Protein AF-A0A8H8DEZ2-F1 (afdb_monomer_lite)

Secondary structure (DSSP, 8-state):
----TTS--SS-GGGTTGGG--SS------HHHHHHHHHHHTT--TTSHHHHHHHTTTS--TT-----GGGGS-TTS----HHHHHHHHHHHH-S--S-----HHHHHHHHHHHHH-STTHHHHHHHHHHHS-HHHHHHHHHHHHT----S--HHHHHHHH-TTHHHHHHHH--HHHHHHHT-STT-PPPS--PPPTT---PPPPPPPPS-GGGHHHHTTT----------S--EEEEEETTEEEEEETT--EE----

Organism: NCBI:txid278681

Radius of gyration: 22.52 Å; chains: 1; bounding box: 53×45×58 Å

pLDDT: mean 78.02, std 17.51, range [24.2, 95.5]

Sequence (258 aa):
MAINAAERLTRPPSSLLGQLDKERGSYGMKENLLAKVYVDLLGMSKEATTAQELLRWKIPAKGGKVNTFSACLSPQGPVADFAEILYDKLKTRSSVRTWSTLTMNDVNRQLDVLSRDKAAGKQVFQFFFERSTPLEQKWLIRIVIKDLRIGMTERVILPIFHPDAYTLFTHASNLRKVCEELQDPNKRVSSKVRLELFHPFRPMLCKRLENVKTVLRDMNHHPFWIERKLDGERAQLHKKGNEYRYWSRYDTSSSEKL

Structure (mmCIF, N/CA/C/O backbone):
data_AF-A0A8H8DEZ2-F1
#
_entry.id   AF-A0A8H8DEZ2-F1
#
loop_
_atom_site.group_PDB
_atom_site.id
_atom_site.type_symbol
_atom_site.label_atom_id
_atom_site.label_alt_id
_atom_site.label_comp_id
_atom_site.label_asym_id
_atom_site.label_entity_id
_atom_site.label_seq_id
_atom_site.pdbx_PDB_ins_code
_atom_site.Cartn_x
_atom_site.Cartn_y
_atom_site.Cartn_z
_atom_site.occupancy
_atom_site.B_iso_or_equiv
_atom_site.auth_seq_id
_atom_site.auth_comp_id
_atom_site.auth_asym_id
_atom_site.auth_atom_id
_atom_site.pdbx_PDB_model_num
ATOM 1 N N . MET A 1 1 ? 17.254 -11.303 21.499 1.00 27.23 1 MET A N 1
ATOM 2 C CA . MET A 1 1 ? 16.173 -12.279 21.750 1.00 27.23 1 MET A CA 1
ATOM 3 C C . MET A 1 1 ? 15.565 -12.608 20.401 1.00 27.23 1 MET A C 1
ATOM 5 O O . MET A 1 1 ? 14.882 -11.775 19.822 1.00 27.23 1 MET A O 1
ATOM 9 N N . ALA A 1 2 ? 16.002 -13.731 19.837 1.00 24.58 2 ALA A N 1
ATOM 10 C CA . ALA A 1 2 ? 15.697 -14.152 18.481 1.00 24.58 2 ALA A CA 1
ATOM 11 C C . ALA A 1 2 ? 14.199 -14.445 18.354 1.00 24.58 2 ALA A C 1
ATOM 13 O O . ALA A 1 2 ? 13.679 -15.330 19.028 1.00 24.58 2 ALA A O 1
ATOM 14 N N . ILE A 1 3 ? 13.510 -13.683 17.507 1.00 28.06 3 ILE A N 1
ATOM 15 C CA . ILE A 1 3 ? 12.172 -14.045 17.052 1.00 28.06 3 ILE A CA 1
ATOM 16 C C . ILE A 1 3 ? 12.362 -15.303 16.206 1.00 28.06 3 ILE A C 1
ATOM 18 O O . ILE A 1 3 ? 13.034 -15.269 15.177 1.00 28.06 3 ILE A O 1
ATOM 22 N N . ASN A 1 4 ? 11.851 -16.422 16.718 1.00 24.20 4 ASN A N 1
ATOM 23 C CA . ASN A 1 4 ? 11.911 -17.740 16.104 1.00 24.20 4 ASN A CA 1
ATOM 24 C C . ASN A 1 4 ? 11.553 -17.674 14.614 1.00 24.20 4 ASN A C 1
ATOM 26 O O . ASN A 1 4 ? 10.412 -17.405 14.245 1.00 24.20 4 ASN A O 1
ATOM 30 N N . ALA A 1 5 ? 12.526 -18.011 13.769 1.00 28.97 5 ALA A N 1
ATOM 31 C CA . ALA A 1 5 ? 12.415 -18.162 12.320 1.00 28.97 5 ALA A CA 1
ATOM 32 C C . ALA A 1 5 ? 11.576 -19.394 11.890 1.00 28.97 5 ALA A C 1
ATOM 34 O O . ALA A 1 5 ? 11.814 -19.977 10.835 1.00 28.97 5 ALA A O 1
ATOM 35 N N . ALA A 1 6 ? 10.621 -19.833 12.719 1.00 28.36 6 ALA A N 1
ATOM 36 C CA . ALA A 1 6 ? 9.988 -21.149 12.617 1.00 28.36 6 ALA A CA 1
ATOM 37 C C . ALA A 1 6 ? 8.457 -21.137 12.453 1.00 28.36 6 ALA A C 1
ATOM 39 O O . ALA A 1 6 ? 7.884 -22.203 12.245 1.00 28.36 6 ALA A O 1
ATOM 40 N N . GLU A 1 7 ? 7.787 -19.980 12.431 1.00 30.33 7 GLU A N 1
ATOM 41 C CA . GLU A 1 7 ? 6.454 -19.895 11.816 1.00 30.33 7 GLU A CA 1
ATOM 42 C C . GLU A 1 7 ? 6.626 -19.606 10.327 1.00 30.33 7 GLU A C 1
ATOM 44 O O . GLU A 1 7 ? 6.714 -18.466 9.870 1.00 30.33 7 GLU A O 1
ATOM 49 N N . ARG A 1 8 ? 6.754 -20.697 9.568 1.00 38.69 8 ARG A N 1
ATOM 50 C CA . ARG A 1 8 ? 6.859 -20.704 8.109 1.00 38.69 8 ARG A CA 1
ATOM 51 C C . ARG A 1 8 ? 5.617 -20.044 7.509 1.00 38.69 8 ARG A C 1
ATOM 53 O O . ARG A 1 8 ? 4.576 -20.672 7.332 1.00 38.69 8 ARG A O 1
ATOM 60 N N . LEU A 1 9 ? 5.763 -18.759 7.210 1.00 36.75 9 LEU A N 1
ATOM 61 C CA . LEU A 1 9 ? 4.856 -17.922 6.438 1.00 36.75 9 LEU A CA 1
ATOM 62 C C . LEU A 1 9 ? 4.557 -18.591 5.084 1.00 36.75 9 LEU A C 1
ATOM 64 O O . LEU A 1 9 ? 5.275 -18.411 4.106 1.00 36.75 9 LEU A O 1
ATOM 68 N N . THR A 1 10 ? 3.462 -19.349 5.010 1.00 39.81 10 THR A N 1
ATOM 69 C CA . THR A 1 10 ? 2.892 -19.888 3.757 1.00 39.81 10 THR A CA 1
ATOM 70 C C . THR A 1 10 ? 2.396 -18.787 2.812 1.00 39.81 10 THR A C 1
ATOM 72 O O . THR A 1 10 ? 2.046 -19.048 1.660 1.00 39.81 10 THR A O 1
ATOM 75 N N . ARG A 1 11 ? 2.405 -17.530 3.268 1.00 45.72 11 ARG A N 1
ATOM 76 C CA . ARG A 1 11 ? 2.323 -16.329 2.440 1.00 45.72 11 ARG A CA 1
ATOM 77 C C . ARG A 1 11 ? 3.317 -15.291 2.964 1.00 45.72 11 ARG A C 1
ATOM 79 O O . ARG A 1 11 ? 3.413 -15.149 4.178 1.00 45.72 11 ARG A O 1
ATOM 86 N N . PRO A 1 12 ? 4.031 -14.582 2.077 1.00 45.88 12 PRO A N 1
ATOM 87 C CA . PRO A 1 12 ? 5.131 -13.681 2.426 1.00 45.88 12 PRO A CA 1
ATOM 88 C C . PRO A 1 12 ? 4.723 -12.516 3.341 1.00 45.88 12 PRO A C 1
ATOM 90 O O . PRO A 1 12 ? 3.534 -12.343 3.608 1.00 45.88 12 PRO A O 1
ATOM 93 N N . PRO A 1 13 ? 5.670 -11.650 3.757 1.00 52.16 13 PRO A N 1
ATOM 94 C CA . PRO A 1 13 ? 5.401 -10.366 4.419 1.00 52.16 13 PRO A CA 1
ATOM 95 C C . PRO A 1 13 ? 4.628 -9.348 3.542 1.00 52.16 13 PRO A C 1
ATOM 97 O O . PRO A 1 13 ? 4.945 -8.160 3.521 1.00 52.16 13 PRO A O 1
ATOM 100 N N . SER A 1 14 ? 3.582 -9.769 2.825 1.00 50.53 14 SER A N 1
ATOM 101 C CA . SER A 1 14 ? 2.659 -8.884 2.106 1.00 50.53 14 SER A CA 1
ATOM 102 C C . SER A 1 14 ? 1.971 -7.897 3.052 1.00 50.53 14 SER A C 1
ATOM 104 O O . SER A 1 14 ? 1.692 -6.767 2.663 1.00 50.53 14 SER A O 1
ATOM 106 N N . SER A 1 15 ? 1.786 -8.270 4.322 1.00 52.94 15 SER A N 1
ATOM 107 C CA . SER A 1 15 ? 1.291 -7.377 5.374 1.00 52.94 15 SER A CA 1
ATOM 108 C C . SER A 1 15 ? 2.269 -6.245 5.719 1.00 52.94 15 SER A C 1
ATOM 110 O O . SER A 1 15 ? 1.827 -5.134 5.993 1.00 52.94 15 SER A O 1
ATOM 112 N N . LEU A 1 16 ? 3.586 -6.481 5.664 1.00 57.47 16 LEU A N 1
ATOM 113 C CA . LEU A 1 16 ? 4.606 -5.455 5.939 1.00 57.47 16 LEU A CA 1
ATOM 114 C C . LEU A 1 16 ? 4.835 -4.509 4.757 1.00 57.47 16 LEU A C 1
ATOM 116 O O . LEU A 1 16 ? 5.428 -3.449 4.921 1.00 57.47 16 LEU A O 1
ATOM 120 N N . LEU A 1 17 ? 4.363 -4.873 3.567 1.00 62.41 17 LEU A N 1
ATOM 121 C CA . LEU A 1 17 ? 4.451 -4.062 2.357 1.00 62.41 17 LEU A CA 1
ATOM 122 C C . LEU A 1 17 ? 3.074 -3.983 1.691 1.00 62.41 17 LEU A C 1
ATOM 124 O O . LEU A 1 17 ? 2.939 -4.247 0.501 1.00 62.41 17 LEU A O 1
ATOM 128 N N . GLY A 1 18 ? 2.043 -3.592 2.452 1.00 61.19 18 GLY A N 1
ATOM 129 C CA . GLY A 1 18 ? 0.655 -3.549 1.965 1.00 61.19 18 GLY A CA 1
ATOM 130 C C . GLY A 1 18 ? 0.453 -2.709 0.693 1.00 61.19 18 GLY A C 1
ATOM 131 O O . GLY A 1 18 ? -0.432 -3.004 -0.106 1.00 61.19 18 GLY A O 1
ATOM 132 N N . GLN A 1 19 ? 1.314 -1.713 0.452 1.00 64.00 19 GLN A N 1
ATOM 133 C CA . GLN A 1 19 ? 1.355 -0.918 -0.789 1.00 64.00 19 GLN A CA 1
ATOM 134 C C . GLN A 1 19 ? 1.762 -1.723 -2.027 1.00 64.00 19 GLN A C 1
ATOM 136 O O . GLN A 1 19 ? 1.374 -1.388 -3.142 1.00 64.00 19 GLN A O 1
ATOM 141 N N . LEU A 1 20 ? 2.556 -2.769 -1.829 1.00 65.00 20 LEU A N 1
ATOM 142 C CA . LEU A 1 20 ? 3.086 -3.639 -2.871 1.00 65.00 20 LEU A CA 1
ATOM 143 C C . LEU A 1 20 ? 2.314 -4.965 -2.955 1.00 65.00 20 LEU A C 1
ATOM 145 O O . LEU A 1 20 ? 2.622 -5.793 -3.813 1.00 65.00 20 LEU A O 1
ATOM 149 N N . ASP A 1 21 ? 1.317 -5.172 -2.087 1.00 72.31 21 ASP A N 1
ATOM 150 C CA . ASP A 1 21 ? 0.352 -6.260 -2.214 1.00 72.31 21 ASP A CA 1
ATOM 151 C C . ASP A 1 21 ? -0.573 -5.962 -3.401 1.00 72.31 21 ASP A C 1
ATOM 153 O O . ASP A 1 21 ? -1.495 -5.137 -3.320 1.00 72.31 21 ASP A O 1
ATOM 157 N N . LYS A 1 22 ? -0.244 -6.603 -4.527 1.00 69.69 22 LYS A N 1
ATOM 158 C CA . LYS A 1 22 ? -0.965 -6.526 -5.802 1.00 69.69 22 LYS A CA 1
ATOM 159 C C . LYS A 1 22 ? -1.947 -7.676 -6.006 1.00 69.69 22 LYS A C 1
ATOM 161 O O . LYS A 1 22 ? -2.794 -7.580 -6.887 1.00 69.69 22 LYS A O 1
ATOM 166 N N . GLU A 1 23 ? -1.839 -8.749 -5.222 1.00 73.44 23 GLU A N 1
ATOM 167 C CA . GLU A 1 23 ? -2.791 -9.867 -5.289 1.00 73.44 23 GLU A CA 1
ATOM 168 C C . GLU A 1 23 ? -4.137 -9.439 -4.726 1.00 73.44 23 GLU A C 1
ATOM 170 O O . GLU A 1 23 ? -5.193 -9.757 -5.276 1.00 73.44 23 GLU A O 1
ATOM 175 N N . ARG A 1 24 ? -4.090 -8.659 -3.645 1.00 75.06 24 ARG A N 1
ATOM 176 C CA . ARG A 1 24 ? -5.266 -8.024 -3.075 1.00 75.06 24 ARG A CA 1
ATOM 177 C C . ARG A 1 24 ? -5.430 -6.648 -3.697 1.00 75.06 24 ARG A C 1
ATOM 179 O O . ARG A 1 24 ? -4.597 -5.754 -3.514 1.00 75.06 24 ARG A O 1
ATOM 186 N N . GLY A 1 25 ? -6.533 -6.480 -4.425 1.00 74.81 25 GLY A N 1
ATOM 187 C CA . GLY A 1 25 ? -6.948 -5.196 -4.983 1.00 74.81 25 GLY A CA 1
ATOM 188 C C . GLY A 1 25 ? -7.194 -4.128 -3.907 1.00 74.81 25 GLY A C 1
ATOM 189 O O . GLY A 1 25 ? -6.707 -4.184 -2.777 1.00 74.81 25 GLY A O 1
ATOM 190 N N . SER A 1 26 ? -7.962 -3.095 -4.242 1.00 79.69 26 SER A N 1
ATOM 191 C CA . SER A 1 26 ? -8.364 -2.120 -3.225 1.00 79.69 26 SER A CA 1
ATOM 192 C C . SER A 1 26 ? -9.385 -2.737 -2.266 1.00 79.69 26 SER A C 1
ATOM 194 O O . SER A 1 26 ? -10.441 -3.186 -2.708 1.00 79.69 26 SER A O 1
ATOM 196 N N . TYR A 1 27 ? -9.117 -2.661 -0.960 1.00 84.31 27 TYR A N 1
ATOM 197 C CA . TYR A 1 27 ? -10.058 -3.068 0.089 1.00 84.31 27 TYR A CA 1
ATOM 198 C C . TYR A 1 27 ? -11.320 -2.191 0.155 1.00 84.31 27 TYR A C 1
ATOM 200 O O . TYR A 1 27 ? -12.268 -2.528 0.850 1.00 84.31 27 TYR A O 1
ATOM 208 N N . GLY A 1 28 ? -11.348 -1.031 -0.519 1.00 82.06 28 GLY A N 1
ATOM 209 C CA . GLY A 1 28 ? -12.497 -0.113 -0.493 1.00 82.06 28 GLY A CA 1
ATOM 210 C C . GLY A 1 28 ? -12.736 0.598 0.847 1.00 82.06 28 GLY A C 1
ATOM 211 O O . GLY A 1 28 ? -13.655 1.406 0.951 1.00 82.06 28 GLY A O 1
ATOM 212 N N . MET A 1 29 ? -11.896 0.352 1.852 1.00 84.44 29 MET A N 1
ATOM 213 C CA . MET A 1 29 ? -12.008 0.926 3.190 1.00 84.44 29 MET A CA 1
ATOM 214 C C . MET A 1 29 ? -11.097 2.148 3.321 1.00 84.44 29 MET A C 1
ATOM 216 O O . MET A 1 29 ? -9.886 2.020 3.474 1.00 84.44 29 MET A O 1
ATOM 220 N N . LYS A 1 30 ? -11.692 3.341 3.254 1.00 87.94 30 LYS A N 1
ATOM 221 C CA . LYS A 1 30 ? -11.016 4.609 3.577 1.00 87.94 30 LYS A CA 1
ATOM 222 C C . LYS A 1 30 ? -11.269 5.004 5.030 1.00 87.94 30 LYS A C 1
ATOM 224 O O . LYS A 1 30 ? -12.209 4.517 5.658 1.00 87.94 30 LYS A O 1
ATOM 229 N N . GLU A 1 31 ? -10.492 5.954 5.527 1.00 88.56 31 GLU A N 1
ATOM 230 C CA . GLU A 1 31 ? -10.521 6.457 6.904 1.00 88.56 31 GLU A CA 1
ATOM 231 C C . GLU A 1 31 ? -11.929 6.884 7.332 1.00 88.56 31 GLU A C 1
ATOM 233 O O . GLU A 1 31 ? -12.377 6.535 8.415 1.00 88.56 31 GLU A O 1
ATOM 238 N N . ASN A 1 32 ? -12.684 7.551 6.452 1.00 88.25 32 ASN A N 1
ATOM 239 C CA . ASN A 1 32 ? -14.053 7.981 6.759 1.00 88.25 32 ASN A CA 1
ATOM 240 C C . ASN A 1 32 ? -15.021 6.807 6.976 1.00 88.25 32 ASN A C 1
ATOM 242 O O . ASN A 1 32 ? -15.945 6.910 7.781 1.00 88.25 32 ASN A O 1
ATOM 246 N N . LEU A 1 33 ? -14.853 5.710 6.231 1.00 90.06 33 LEU A N 1
ATOM 247 C CA . LEU A 1 33 ? -15.694 4.523 6.381 1.00 90.06 33 LEU A CA 1
ATOM 248 C C . LEU A 1 33 ? -15.273 3.729 7.619 1.00 90.06 33 LEU A C 1
ATOM 250 O O . LEU A 1 33 ? -16.131 3.315 8.392 1.00 90.06 33 LEU A O 1
ATOM 254 N N . LEU A 1 34 ? -13.964 3.601 7.846 1.00 91.38 34 LEU A N 1
ATOM 255 C CA . LEU A 1 34 ? -13.406 3.003 9.058 1.00 91.38 34 LEU A CA 1
ATOM 256 C C . LEU A 1 34 ? -13.878 3.744 10.310 1.00 91.38 34 LEU A C 1
ATOM 258 O O . LEU A 1 34 ? -14.347 3.105 11.242 1.00 91.38 34 LEU A O 1
ATOM 262 N N . ALA A 1 35 ? -13.848 5.078 10.309 1.00 91.25 35 ALA A N 1
ATOM 263 C CA . ALA A 1 35 ? -14.346 5.890 11.414 1.00 91.25 35 ALA A CA 1
ATOM 264 C C . ALA A 1 35 ? -15.814 5.577 11.735 1.00 91.25 35 ALA A C 1
ATOM 266 O O . ALA A 1 35 ? -16.146 5.359 12.895 1.00 91.25 35 ALA A O 1
ATOM 267 N N . LYS A 1 36 ? -16.683 5.482 10.718 1.00 91.50 36 LYS A N 1
ATOM 268 C CA . LYS A 1 36 ? -18.096 5.107 10.909 1.00 91.50 36 LYS A CA 1
ATOM 269 C C . LYS A 1 36 ? -18.241 3.704 11.500 1.00 91.50 36 LYS A C 1
ATOM 271 O O . LYS A 1 36 ? -18.979 3.535 12.461 1.00 91.50 36 LYS A O 1
ATOM 276 N N . VAL A 1 37 ? -17.507 2.726 10.966 1.00 92.25 37 VAL A N 1
ATOM 277 C CA . VAL A 1 37 ? -17.529 1.345 11.474 1.00 92.25 37 VAL A CA 1
ATOM 278 C C . VAL A 1 37 ? -17.071 1.292 12.932 1.00 92.25 37 VAL A C 1
ATOM 280 O O . VAL A 1 37 ? -17.730 0.665 13.749 1.00 92.25 37 VAL A O 1
ATOM 283 N N . TYR A 1 38 ? -15.996 1.992 13.291 1.00 91.19 38 TYR A N 1
ATOM 284 C CA . TYR A 1 38 ? -15.492 2.016 14.663 1.00 91.19 38 TYR A CA 1
ATOM 285 C C . TYR A 1 38 ? -16.404 2.765 15.639 1.00 91.19 38 TYR A C 1
ATOM 287 O O . TYR A 1 38 ? -16.519 2.351 16.789 1.00 91.19 38 TYR A O 1
ATOM 295 N N . VAL A 1 39 ? -17.072 3.836 15.203 1.00 91.38 39 VAL A N 1
ATOM 296 C CA . VAL A 1 39 ? -18.093 4.528 16.008 1.00 91.38 39 VAL A CA 1
ATOM 297 C C . VAL A 1 39 ? -19.260 3.587 16.313 1.00 91.38 39 VAL A C 1
ATOM 299 O O . VAL A 1 39 ? -19.660 3.495 17.474 1.00 91.38 39 VAL A O 1
ATOM 302 N N . ASP A 1 40 ? -19.735 2.845 15.306 1.00 90.88 40 ASP A N 1
ATOM 303 C CA . ASP A 1 40 ? -20.780 1.830 15.471 1.00 90.88 40 ASP A CA 1
ATOM 304 C C . ASP A 1 40 ? -20.328 0.703 16.420 1.00 90.88 40 ASP A C 1
ATOM 306 O O . ASP A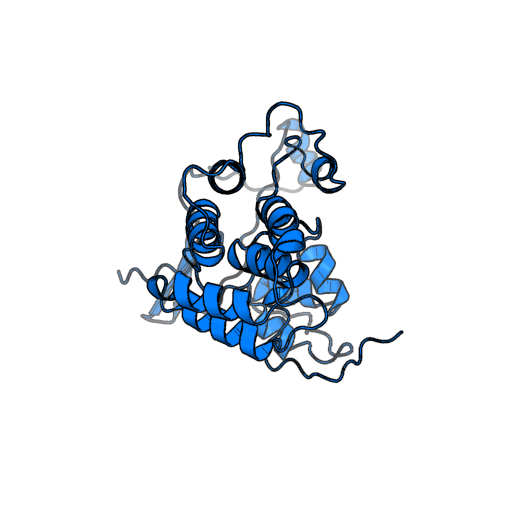 1 40 ? -21.075 0.326 17.319 1.00 90.88 40 ASP A O 1
ATOM 310 N N . LEU A 1 41 ? -19.109 0.172 16.245 1.00 89.38 41 LEU A N 1
ATOM 311 C CA . LEU A 1 41 ? -18.568 -0.929 17.061 1.00 89.38 41 LEU A CA 1
ATOM 312 C C . LEU A 1 41 ? -18.343 -0.535 18.524 1.00 89.38 41 LEU A C 1
ATOM 314 O O . LEU A 1 41 ? -18.531 -1.350 19.421 1.00 89.38 41 LEU A O 1
ATOM 318 N N . LEU A 1 42 ? -17.959 0.717 18.772 1.00 87.25 42 LEU A N 1
ATOM 319 C CA . LEU A 1 42 ? -17.806 1.261 20.121 1.00 87.25 42 LEU A CA 1
ATOM 320 C C . LEU A 1 42 ? -19.147 1.654 20.761 1.00 87.25 42 LEU A C 1
ATOM 322 O O . LEU A 1 42 ? -19.148 2.107 21.905 1.00 87.25 42 LEU A O 1
ATOM 326 N N . GLY A 1 43 ? -20.267 1.531 20.036 1.00 84.88 43 GLY A N 1
ATOM 327 C CA . GLY A 1 43 ? -21.594 1.911 20.520 1.00 84.88 43 GLY A CA 1
ATOM 328 C C . GLY A 1 43 ? -21.714 3.400 20.859 1.00 84.88 43 GLY A C 1
ATOM 329 O O . GLY A 1 43 ? -22.503 3.775 21.724 1.00 84.88 43 GLY A O 1
ATOM 330 N N . MET A 1 44 ? -20.904 4.260 20.233 1.00 84.56 44 MET A N 1
ATOM 331 C CA . MET A 1 44 ? -20.916 5.693 20.523 1.00 84.56 44 MET A CA 1
ATOM 332 C C . MET A 1 44 ? -22.045 6.385 19.758 1.00 84.56 44 MET A C 1
ATOM 334 O O . MET A 1 44 ? -22.243 6.141 18.568 1.00 84.56 44 MET A O 1
ATOM 338 N N . SER A 1 45 ? -22.740 7.316 20.415 1.00 85.44 45 SER A N 1
ATOM 339 C CA . SER A 1 45 ? -23.616 8.251 19.704 1.00 85.44 45 SER A CA 1
ATOM 340 C C . SER A 1 45 ? -22.776 9.092 18.736 1.00 85.44 45 SER A C 1
ATOM 342 O O . SER A 1 45 ? -21.636 9.470 19.032 1.00 85.44 45 SER A O 1
ATOM 344 N N . LYS A 1 46 ? -23.339 9.383 17.559 1.00 81.38 46 LYS A N 1
ATOM 345 C CA . LYS A 1 46 ? -22.650 10.139 16.502 1.00 81.38 46 LYS A CA 1
ATOM 346 C C . LYS A 1 46 ? -22.319 11.562 16.954 1.00 81.38 46 LYS A C 1
ATOM 348 O O . LYS A 1 46 ? -21.394 12.170 16.426 1.00 81.38 46 LYS A O 1
ATOM 353 N N . GLU A 1 47 ? -23.043 12.073 17.939 1.00 81.12 47 GLU A N 1
ATOM 354 C CA . GLU A 1 47 ? -22.927 13.409 18.513 1.00 81.12 47 GLU A CA 1
ATOM 355 C C . GLU A 1 47 ? -21.838 13.486 19.594 1.00 81.12 47 GLU A C 1
ATOM 357 O O . GLU A 1 47 ? -21.410 14.581 19.961 1.00 81.12 47 GLU A O 1
ATOM 362 N N . ALA A 1 48 ? -21.352 12.342 20.088 1.00 84.69 48 ALA A N 1
ATOM 363 C CA . ALA A 1 48 ? -20.322 12.314 21.114 1.00 84.69 48 ALA A CA 1
ATOM 364 C C . ALA A 1 48 ? -19.026 12.968 20.608 1.00 84.69 48 ALA A C 1
ATOM 366 O O . ALA A 1 48 ? -18.591 12.740 19.475 1.00 84.69 48 ALA A O 1
ATOM 367 N N . THR A 1 49 ? -18.353 13.729 21.474 1.00 83.31 49 THR A N 1
ATOM 368 C CA . THR A 1 49 ? -17.095 14.426 21.143 1.00 83.31 49 THR A CA 1
ATOM 369 C C . THR A 1 49 ? -16.044 13.472 20.574 1.00 83.31 49 THR A C 1
ATOM 371 O O . THR A 1 49 ? -15.433 13.759 19.549 1.00 83.31 49 THR A O 1
ATOM 374 N N . THR A 1 50 ? -15.913 12.278 21.164 1.00 80.69 50 THR A N 1
ATOM 375 C CA . THR A 1 50 ? -14.997 11.230 20.684 1.00 80.69 50 THR A CA 1
ATOM 376 C C . THR A 1 50 ? -15.364 10.720 19.283 1.00 80.69 50 THR A C 1
ATOM 378 O O . THR A 1 50 ? -14.475 10.469 18.471 1.00 80.69 50 THR A O 1
ATOM 381 N N . ALA A 1 51 ? -16.657 10.577 18.973 1.00 83.94 51 ALA A N 1
ATOM 382 C CA . ALA A 1 51 ? -17.106 10.134 17.654 1.00 83.94 51 ALA A CA 1
ATOM 383 C C . ALA A 1 51 ? -16.848 11.212 16.590 1.00 83.94 51 ALA A C 1
ATOM 385 O O . ALA A 1 51 ? -16.367 10.903 15.499 1.00 83.94 51 ALA A O 1
ATOM 386 N N . GLN A 1 52 ? -17.087 12.484 16.922 1.00 84.00 52 GLN A N 1
ATOM 387 C CA . GLN A 1 52 ? -16.790 13.608 16.032 1.00 84.00 52 GLN A CA 1
ATOM 388 C C . GLN A 1 52 ? -15.291 13.758 15.756 1.00 84.00 52 GLN A C 1
ATOM 390 O O . GLN A 1 52 ? -14.923 14.046 14.619 1.00 84.00 52 GLN A O 1
ATOM 395 N N . GLU A 1 53 ? -14.425 13.506 16.739 1.00 82.50 53 GLU A N 1
ATOM 396 C CA . GLU A 1 53 ? -12.968 13.497 16.543 1.00 82.50 53 GLU A CA 1
ATOM 397 C C . GLU A 1 53 ? -12.513 12.395 15.574 1.00 82.50 53 GLU A C 1
ATOM 399 O O . GLU A 1 53 ? -11.674 12.654 14.714 1.00 82.50 53 GLU A O 1
ATOM 404 N N . LEU A 1 54 ? -13.093 11.191 15.648 1.00 84.44 54 LEU A N 1
ATOM 405 C CA . LEU A 1 54 ? -12.788 10.109 14.700 1.00 84.44 54 LEU A CA 1
ATOM 406 C C . LEU A 1 54 ? -13.316 10.409 13.292 1.00 84.44 54 LEU A C 1
ATOM 408 O O . LEU A 1 54 ? -12.620 10.187 12.301 1.00 84.44 54 LEU A O 1
ATOM 412 N N . LEU A 1 55 ? -14.537 10.937 13.188 1.00 85.38 55 LEU A N 1
ATOM 413 C CA . LEU A 1 55 ? -15.148 11.293 11.904 1.00 85.38 55 LEU A CA 1
ATOM 414 C C . LEU A 1 55 ? -14.445 12.486 11.240 1.00 85.38 55 LEU A C 1
ATOM 416 O O . LEU A 1 55 ? -14.362 12.547 10.013 1.00 85.38 55 LEU A O 1
ATOM 420 N N . ARG A 1 56 ? -13.925 13.424 12.039 1.00 83.94 56 ARG A N 1
ATOM 421 C CA . ARG A 1 56 ? -13.226 14.638 11.591 1.00 83.94 56 ARG A CA 1
ATOM 422 C C . ARG A 1 56 ? -11.733 14.597 11.917 1.00 83.94 56 ARG A C 1
ATOM 424 O O . ARG A 1 56 ? -11.138 15.632 12.198 1.00 83.94 56 ARG A O 1
ATOM 431 N N . TRP A 1 57 ? -11.117 13.423 11.804 1.00 80.31 57 TRP A N 1
ATOM 432 C CA . TRP A 1 57 ? -9.718 13.174 12.177 1.00 80.31 57 TRP A CA 1
ATOM 433 C C . TRP A 1 57 ? -8.688 14.098 11.502 1.00 80.31 57 TRP A C 1
ATOM 435 O O . TRP A 1 57 ? -7.593 14.285 12.022 1.00 80.31 57 TRP A O 1
ATOM 445 N N . LYS A 1 58 ? -9.023 14.681 10.341 1.00 73.88 58 LYS A N 1
ATOM 446 C CA . LYS A 1 58 ? -8.155 15.619 9.607 1.00 73.88 58 LYS A CA 1
ATOM 447 C C . LYS A 1 58 ? -8.084 17.011 10.230 1.00 73.88 58 LYS A C 1
ATOM 449 O O . LYS A 1 58 ? -7.167 17.761 9.909 1.00 73.88 58 LYS A O 1
ATOM 454 N N . ILE A 1 59 ? -9.065 17.386 11.047 1.00 64.69 59 ILE A N 1
ATOM 455 C CA . ILE A 1 59 ? -9.095 18.696 11.690 1.00 64.69 59 ILE A CA 1
ATOM 456 C C . ILE A 1 59 ? -8.365 18.540 13.025 1.00 64.69 59 ILE A C 1
ATOM 458 O O . ILE A 1 59 ? -8.855 17.801 13.882 1.00 64.69 59 ILE A O 1
ATOM 462 N N . PRO A 1 60 ? -7.211 19.200 13.230 1.00 55.47 60 PRO A N 1
ATOM 463 C CA . PRO A 1 60 ? -6.554 19.167 14.525 1.00 55.47 60 PRO A CA 1
ATOM 464 C C . PRO A 1 60 ? -7.522 19.711 15.578 1.00 55.47 60 PRO A C 1
ATOM 466 O O . PRO A 1 60 ? -8.108 20.784 15.409 1.00 55.47 60 PRO A O 1
ATOM 469 N N . ALA A 1 61 ? -7.727 18.947 16.652 1.00 50.78 61 ALA A N 1
ATOM 470 C CA . ALA A 1 61 ? -8.557 19.381 17.765 1.00 50.78 61 ALA A CA 1
ATOM 471 C C . ALA A 1 61 ? -8.037 20.734 18.280 1.00 50.78 61 ALA A C 1
ATOM 473 O O . ALA A 1 61 ? -6.832 20.896 18.492 1.00 50.78 61 ALA A O 1
ATOM 474 N N . LYS A 1 62 ? -8.935 21.716 18.449 1.00 39.88 62 LYS A N 1
ATOM 475 C CA . LYS A 1 62 ? -8.600 23.055 18.960 1.00 39.88 62 LYS A CA 1
ATOM 476 C C . LYS A 1 62 ? -7.788 22.916 20.259 1.00 39.88 62 LYS A C 1
ATOM 478 O O . LYS A 1 62 ? -8.337 22.513 21.276 1.00 39.88 62 LYS A O 1
ATOM 483 N N . GLY A 1 63 ? -6.492 23.236 20.211 1.00 44.38 63 GLY A N 1
ATOM 484 C CA . GLY A 1 63 ? -5.595 23.239 21.376 1.00 44.38 63 GLY A CA 1
ATOM 485 C C . GLY A 1 63 ? -4.794 21.955 21.640 1.00 44.38 63 GLY A C 1
ATOM 486 O O . GLY A 1 63 ? -4.050 21.906 22.619 1.00 44.38 63 GLY A O 1
ATOM 487 N N . GLY A 1 64 ? -4.887 20.927 20.792 1.00 43.34 64 GLY A N 1
ATOM 488 C CA . GLY A 1 64 ? -4.080 19.714 20.945 1.00 43.34 64 GLY A CA 1
ATOM 489 C C . GLY A 1 64 ? -2.630 19.932 20.508 1.00 43.34 64 GLY A C 1
ATOM 490 O O . GLY A 1 64 ? -2.369 20.137 19.323 1.00 43.34 64 GLY A O 1
ATOM 491 N N . LYS A 1 65 ? -1.670 19.848 21.439 1.00 42.19 65 LYS A N 1
ATOM 492 C CA . LYS A 1 65 ? -0.255 19.663 21.081 1.00 42.19 65 LYS A CA 1
ATOM 493 C C . LYS A 1 65 ? -0.161 18.403 20.217 1.00 42.19 65 LYS A C 1
ATOM 495 O O . LYS A 1 65 ? -0.559 17.330 20.670 1.00 42.19 65 LYS A O 1
ATOM 500 N N . VAL A 1 66 ? 0.337 18.522 18.986 1.00 47.22 66 VAL A N 1
ATOM 501 C CA . VAL A 1 66 ? 0.621 17.371 18.114 1.00 47.22 66 VAL A CA 1
ATOM 502 C C . VAL A 1 66 ? 1.828 16.634 18.701 1.00 47.22 66 VAL A C 1
ATOM 504 O O . VAL A 1 66 ? 2.960 16.788 18.259 1.00 47.22 66 VAL A O 1
ATOM 507 N N . ASN A 1 67 ? 1.598 15.869 19.763 1.00 40.75 67 ASN A N 1
ATOM 508 C CA . ASN A 1 67 ? 2.617 15.065 20.419 1.00 40.75 67 ASN A CA 1
ATOM 509 C C . ASN A 1 67 ? 2.755 13.739 19.676 1.00 40.75 67 ASN A C 1
ATOM 511 O O . ASN A 1 67 ? 2.319 12.711 20.178 1.00 40.75 67 ASN A O 1
ATOM 515 N N . THR A 1 68 ? 3.351 13.730 18.485 1.00 41.75 68 THR A N 1
ATOM 516 C CA . THR A 1 68 ? 3.840 12.470 17.916 1.00 41.75 68 THR A CA 1
ATOM 517 C C . THR A 1 68 ? 5.116 12.689 17.118 1.00 41.75 68 THR A C 1
ATOM 519 O O . THR A 1 68 ? 5.190 13.529 16.229 1.00 41.75 68 THR A O 1
ATOM 522 N N . PHE A 1 69 ? 6.108 11.847 17.392 1.00 39.78 69 PHE A N 1
ATOM 523 C CA . PHE A 1 69 ? 7.344 11.669 16.622 1.00 39.78 69 PHE A CA 1
ATOM 524 C C . PHE A 1 69 ? 7.089 11.458 15.104 1.00 39.78 69 PHE A C 1
ATOM 526 O O . PHE A 1 69 ? 7.962 11.698 14.278 1.00 39.78 69 PHE A O 1
ATOM 533 N N . SER A 1 70 ? 5.864 11.058 14.733 1.00 39.03 70 SER A N 1
ATOM 534 C CA . SER A 1 70 ? 5.375 10.875 13.356 1.00 39.03 70 SER A CA 1
ATOM 535 C C . SER A 1 70 ? 5.110 12.193 12.603 1.00 39.03 70 SER A C 1
ATOM 537 O O . SER A 1 70 ? 5.185 12.232 11.375 1.00 39.03 70 SER A O 1
ATOM 539 N N . ALA A 1 71 ? 4.862 13.299 13.317 1.00 41.03 71 ALA A N 1
ATOM 540 C CA . ALA A 1 71 ? 4.638 14.619 12.720 1.00 41.03 71 ALA A CA 1
ATOM 541 C C . ALA A 1 71 ? 5.887 15.183 12.014 1.00 41.03 71 ALA A C 1
ATOM 543 O O . ALA A 1 71 ? 5.769 16.029 11.130 1.00 41.03 71 ALA A O 1
ATOM 544 N N . CYS A 1 72 ? 7.073 14.688 12.379 1.00 37.62 72 CYS A N 1
ATOM 545 C CA . CYS A 1 72 ? 8.367 15.186 11.915 1.00 37.62 72 CYS A CA 1
ATOM 546 C C . CYS A 1 72 ? 8.855 14.524 10.612 1.00 37.62 72 CYS A C 1
ATOM 548 O O . CYS A 1 72 ? 9.844 14.967 10.038 1.00 37.62 72 CYS A O 1
ATOM 550 N N . LEU A 1 73 ? 8.201 13.448 10.154 1.00 42.53 73 LEU A N 1
ATOM 551 C CA . LEU A 1 73 ? 8.677 12.615 9.037 1.00 42.53 73 LEU A CA 1
ATOM 552 C C . LEU A 1 73 ? 8.024 12.951 7.685 1.00 42.53 73 LEU A C 1
ATOM 554 O O . LEU A 1 73 ? 8.352 12.334 6.673 1.00 42.53 73 LEU A O 1
ATOM 558 N N . SER A 1 74 ? 7.102 13.916 7.646 1.00 41.81 74 SER A N 1
ATOM 559 C CA . SER A 1 74 ? 6.441 14.355 6.415 1.00 41.81 74 SER A CA 1
ATOM 560 C C . SER A 1 74 ? 7.017 15.696 5.941 1.00 41.81 74 SER A C 1
ATOM 562 O O . SER A 1 74 ? 6.932 16.675 6.683 1.00 41.81 74 SER A O 1
ATOM 564 N N . PRO A 1 75 ? 7.507 15.806 4.689 1.00 40.44 75 PRO A N 1
ATOM 565 C CA . PRO A 1 75 ? 7.928 17.081 4.092 1.00 40.44 75 PRO A CA 1
ATOM 566 C C . PRO A 1 75 ? 6.815 18.143 4.021 1.00 40.44 75 PRO A C 1
ATOM 568 O O . PRO A 1 75 ? 7.089 19.299 3.726 1.00 40.44 75 PRO A O 1
ATOM 571 N N . GLN A 1 76 ? 5.559 17.744 4.258 1.00 42.22 76 GLN A N 1
ATOM 572 C CA . GLN A 1 76 ? 4.344 18.540 4.059 1.00 42.22 76 GLN A CA 1
ATOM 573 C C . GLN A 1 76 ? 3.728 19.059 5.384 1.00 42.22 76 GLN A C 1
ATOM 575 O O . GLN A 1 76 ? 2.575 19.484 5.396 1.00 42.22 76 GLN A O 1
ATOM 580 N N . GLY A 1 77 ? 4.455 19.001 6.510 1.00 43.94 77 GLY A N 1
ATOM 581 C CA . GLY A 1 77 ? 3.972 19.433 7.834 1.00 43.94 77 GLY A CA 1
ATOM 582 C C . GLY A 1 77 ? 3.274 18.328 8.653 1.00 43.94 77 GLY A C 1
ATOM 583 O O . GLY A 1 77 ? 3.234 17.175 8.212 1.00 43.94 77 GLY A O 1
ATOM 584 N N . PRO A 1 78 ? 2.743 18.643 9.857 1.00 53.50 78 PRO A N 1
ATOM 585 C CA . PRO A 1 78 ? 2.116 17.671 10.755 1.00 53.50 78 PRO A CA 1
ATOM 586 C C . PRO A 1 78 ? 0.824 17.116 10.139 1.00 53.50 78 PRO A C 1
ATOM 588 O O . PRO A 1 78 ? -0.252 17.702 10.247 1.00 53.50 78 PRO A O 1
ATOM 591 N N . VAL A 1 79 ? 0.930 15.968 9.473 1.00 59.09 79 VAL A N 1
ATOM 592 C CA . VAL A 1 79 ? -0.222 15.244 8.929 1.00 59.09 79 VAL A CA 1
ATOM 593 C C . VAL A 1 79 ? -0.824 14.404 10.050 1.00 59.09 79 VAL A C 1
ATOM 595 O O . VAL A 1 79 ? -0.136 13.568 10.632 1.00 59.09 79 VAL A O 1
ATOM 598 N N . ALA A 1 80 ? -2.103 14.625 10.359 1.00 69.62 80 ALA A N 1
ATOM 599 C CA . ALA A 1 80 ? -2.837 13.789 11.304 1.00 69.62 80 ALA A CA 1
ATOM 600 C C . ALA A 1 80 ? -2.798 12.313 10.858 1.00 69.62 80 ALA A C 1
ATOM 602 O O . ALA A 1 80 ? -2.941 12.022 9.672 1.00 69.62 80 ALA A O 1
ATOM 603 N N . ASP A 1 81 ? -2.603 11.382 11.792 1.00 82.94 81 ASP A N 1
ATOM 604 C CA . ASP A 1 81 ? -2.637 9.939 11.527 1.00 82.94 81 ASP A CA 1
ATOM 605 C C . ASP A 1 81 ? -3.907 9.348 12.141 1.00 82.94 81 ASP A C 1
ATOM 607 O O . ASP A 1 81 ? -4.047 9.273 13.364 1.00 82.94 81 ASP A O 1
ATOM 611 N N . PHE A 1 82 ? -4.839 8.925 11.284 1.00 87.69 82 PHE A N 1
ATOM 612 C CA . PHE A 1 82 ? -6.096 8.314 11.711 1.00 87.69 82 PHE A CA 1
ATOM 613 C C . PHE A 1 82 ? -5.876 7.082 12.601 1.00 87.69 82 PHE A C 1
ATOM 615 O O . PHE A 1 82 ? -6.599 6.902 13.582 1.00 87.69 82 PHE A O 1
ATOM 622 N N . ALA A 1 83 ? -4.876 6.250 12.294 1.00 89.12 83 ALA A N 1
ATOM 623 C CA . ALA A 1 83 ? -4.622 5.024 13.043 1.00 89.12 83 ALA A CA 1
ATOM 624 C C . ALA A 1 83 ? -4.143 5.325 14.472 1.00 89.12 83 ALA A C 1
ATOM 626 O O . ALA A 1 83 ? -4.523 4.623 15.409 1.00 89.12 83 ALA A O 1
ATOM 627 N N . GLU A 1 84 ? -3.352 6.388 14.650 1.00 87.38 84 GLU A N 1
ATOM 628 C CA . GLU A 1 84 ? -2.895 6.829 15.973 1.00 87.38 84 GLU A CA 1
ATOM 629 C C . GLU A 1 84 ? -4.044 7.430 16.790 1.00 87.38 84 GLU A C 1
ATOM 631 O O . GLU A 1 84 ? -4.246 7.052 17.942 1.00 87.38 84 GLU A O 1
ATOM 636 N N . ILE A 1 85 ? -4.861 8.290 16.167 1.00 87.00 85 ILE A N 1
ATOM 637 C CA . ILE A 1 85 ? -6.035 8.876 16.830 1.00 87.00 85 ILE A CA 1
ATOM 638 C C . ILE A 1 85 ? -6.989 7.770 17.289 1.00 87.00 85 ILE A C 1
ATOM 640 O O . ILE A 1 85 ? -7.482 7.801 18.418 1.00 87.00 85 ILE A O 1
ATOM 644 N N . LEU A 1 86 ? -7.232 6.764 16.444 1.00 88.62 86 LEU A N 1
ATOM 645 C CA . LEU A 1 86 ? -8.070 5.638 16.827 1.00 88.62 86 LEU A CA 1
ATOM 646 C C . LEU A 1 86 ? -7.444 4.816 17.959 1.00 88.62 86 LEU A C 1
ATOM 648 O O . LEU A 1 86 ? -8.156 4.453 18.894 1.00 88.62 86 LEU A O 1
ATOM 652 N N . TYR A 1 87 ? -6.137 4.548 17.913 1.00 90.38 87 TYR A N 1
ATOM 653 C CA . TYR A 1 87 ? -5.432 3.834 18.979 1.00 90.38 87 TYR A CA 1
ATOM 654 C C . TYR A 1 87 ? -5.634 4.498 20.348 1.00 90.38 87 TYR A C 1
ATOM 656 O O . TYR A 1 87 ? -5.993 3.812 21.311 1.00 90.38 87 TYR A O 1
ATOM 664 N N . ASP A 1 88 ? -5.511 5.825 20.426 1.00 87.06 88 ASP A N 1
ATOM 665 C CA . ASP A 1 88 ? -5.732 6.577 21.666 1.00 87.06 88 ASP A CA 1
ATOM 666 C C . ASP A 1 88 ? -7.161 6.399 22.203 1.00 87.06 88 ASP A C 1
ATOM 668 O O . ASP A 1 88 ? -7.378 6.245 23.413 1.00 87.06 88 ASP A O 1
ATOM 672 N N . LYS A 1 89 ? -8.159 6.358 21.309 1.00 87.12 89 LYS A N 1
ATOM 673 C CA . LYS A 1 89 ? -9.560 6.135 21.699 1.00 87.12 89 LYS A CA 1
ATOM 674 C C . LYS A 1 89 ? -9.848 4.682 22.074 1.00 87.12 89 LYS A C 1
ATOM 676 O O . LYS A 1 89 ? -10.660 4.454 22.974 1.00 87.12 89 LYS A O 1
ATOM 681 N N . LEU A 1 90 ? -9.181 3.721 21.435 1.00 86.62 90 LEU A N 1
ATOM 682 C CA . LEU A 1 90 ? -9.327 2.289 21.705 1.00 86.62 90 LEU A CA 1
ATOM 683 C C . LEU A 1 90 ? -8.634 1.868 23.003 1.00 86.62 90 LEU A C 1
ATOM 685 O O . LEU A 1 90 ? -9.179 1.050 23.740 1.00 86.62 90 LEU A O 1
ATOM 689 N N . LYS A 1 91 ? -7.477 2.447 23.346 1.00 85.62 91 LYS A N 1
ATOM 690 C CA . LYS A 1 91 ? -6.718 2.097 24.563 1.00 85.62 91 LYS A CA 1
ATOM 691 C C . LYS A 1 91 ? -7.542 2.242 25.849 1.00 85.62 91 LYS A C 1
ATOM 693 O O . LYS A 1 91 ? -7.350 1.495 26.811 1.00 85.62 91 LYS A O 1
ATOM 698 N N . THR A 1 92 ? -8.472 3.193 25.870 1.00 82.31 92 THR A N 1
ATOM 699 C CA . THR A 1 92 ? -9.359 3.431 27.016 1.00 82.31 92 THR A CA 1
ATOM 700 C C . THR A 1 92 ? -10.560 2.485 27.053 1.00 82.31 92 THR A C 1
ATOM 702 O O . THR A 1 92 ? -11.046 2.198 28.142 1.00 82.31 92 THR A O 1
ATOM 705 N N . ARG A 1 93 ? -10.990 1.937 25.907 1.00 78.50 93 ARG A N 1
ATOM 706 C CA . ARG A 1 93 ? -12.280 1.236 25.748 1.00 78.50 93 ARG A CA 1
ATOM 707 C C . ARG A 1 93 ? -12.182 -0.238 25.337 1.00 78.50 93 ARG A C 1
ATOM 709 O O . ARG A 1 93 ? -13.192 -0.927 25.356 1.00 78.50 93 ARG A O 1
ATOM 716 N N . SER A 1 94 ? -10.998 -0.728 24.971 1.00 78.81 94 SER A N 1
ATOM 717 C CA . SER A 1 94 ? -10.824 -2.105 24.496 1.00 78.81 94 SER A CA 1
ATOM 718 C C . SER A 1 94 ? -11.020 -3.139 25.603 1.00 78.81 94 SER A C 1
ATOM 720 O O . SER A 1 94 ? -10.476 -2.991 26.706 1.00 78.81 94 SER A O 1
ATOM 722 N N . SER A 1 95 ? -11.752 -4.201 25.269 1.00 73.06 95 SER A N 1
ATOM 723 C CA . SER A 1 95 ? -11.922 -5.413 26.076 1.00 73.06 95 SER A CA 1
ATOM 724 C C . SER A 1 95 ? -10.702 -6.335 25.981 1.00 73.06 95 SER A C 1
ATOM 726 O O . SER A 1 95 ? -10.284 -6.912 26.983 1.00 73.06 95 SER A O 1
ATOM 728 N N . VAL A 1 96 ? -10.067 -6.414 24.808 1.00 76.38 96 VAL A N 1
ATOM 729 C CA . VAL A 1 96 ? -8.843 -7.196 24.581 1.00 76.38 96 VAL A CA 1
ATOM 730 C C . VAL A 1 96 ? -7.631 -6.312 24.867 1.00 76.38 96 VAL A C 1
ATOM 732 O O . VAL A 1 96 ? -7.337 -5.381 24.112 1.00 76.38 96 VAL A O 1
ATOM 735 N N . ARG A 1 97 ? -6.952 -6.550 25.997 1.00 67.50 97 ARG A N 1
ATOM 736 C CA . ARG A 1 97 ? -5.834 -5.703 26.464 1.00 67.50 97 ARG A CA 1
ATOM 737 C C . ARG A 1 97 ? -4.478 -6.396 26.503 1.00 67.50 97 ARG A C 1
ATOM 739 O O . ARG A 1 97 ? -3.474 -5.720 26.313 1.00 67.50 97 ARG A O 1
ATOM 746 N N . THR A 1 98 ? -4.437 -7.694 26.775 1.00 66.75 98 THR A N 1
ATOM 747 C CA . THR A 1 98 ? -3.194 -8.394 27.131 1.00 66.75 98 THR A CA 1
ATOM 748 C C . THR A 1 98 ? -2.615 -9.215 25.991 1.00 66.75 98 THR A C 1
ATOM 750 O O . THR A 1 98 ? -1.423 -9.106 25.725 1.00 66.75 98 THR A O 1
ATOM 753 N N . TRP A 1 99 ? -3.425 -10.011 25.299 1.00 72.12 99 TRP A N 1
ATOM 754 C CA . TRP A 1 99 ? -2.951 -10.847 24.200 1.00 72.12 99 TRP A CA 1
ATOM 755 C C . TRP A 1 99 ? -4.050 -11.064 23.165 1.00 72.12 99 TRP A C 1
ATOM 757 O O . TRP A 1 99 ? -5.241 -11.057 23.478 1.00 72.12 99 TRP A O 1
ATOM 767 N N . SER A 1 100 ? -3.618 -11.212 21.920 1.00 79.50 100 SER A N 1
ATOM 768 C CA . SER A 1 100 ? -4.469 -11.479 20.769 1.00 79.50 100 SER A CA 1
ATOM 769 C C . SER A 1 100 ? -4.592 -12.970 20.536 1.00 79.50 100 SER A C 1
ATOM 771 O O . SER A 1 100 ? -3.642 -13.717 20.760 1.00 79.50 100 SER A O 1
ATOM 773 N N . THR A 1 101 ? -5.750 -13.398 20.047 1.00 82.19 101 THR A N 1
ATOM 774 C CA . THR A 1 101 ? -5.955 -14.780 19.577 1.00 82.19 101 THR A CA 1
ATOM 775 C C . THR A 1 101 ? -5.674 -14.929 18.083 1.00 82.19 101 THR A C 1
ATOM 777 O O . THR A 1 101 ? -5.788 -16.028 17.546 1.00 82.19 101 THR A O 1
ATOM 780 N N . LEU A 1 102 ? -5.342 -13.835 17.389 1.00 86.69 102 LEU A N 1
ATOM 781 C CA . LEU A 1 102 ? -5.226 -13.827 15.938 1.00 86.69 102 LEU A CA 1
ATOM 782 C C . LEU A 1 102 ? -3.862 -14.318 15.468 1.00 86.69 102 LEU A C 1
ATOM 784 O O . LEU A 1 102 ? -2.823 -13.789 15.858 1.00 86.69 102 LEU A O 1
ATOM 788 N N . THR A 1 103 ? -3.878 -15.259 14.526 1.00 88.56 103 THR A N 1
ATOM 789 C CA . THR A 1 103 ? -2.682 -15.612 13.760 1.00 88.56 103 THR A CA 1
ATOM 790 C C . THR A 1 103 ? -2.546 -14.724 12.522 1.00 88.56 103 THR A C 1
ATOM 792 O O . THR A 1 103 ? -3.522 -14.171 12.000 1.00 88.56 103 THR A O 1
ATOM 795 N N . MET A 1 104 ? -1.335 -14.641 11.963 1.00 85.56 104 MET A N 1
ATOM 796 C CA . MET A 1 104 ? -1.113 -13.963 10.678 1.00 85.56 104 MET A CA 1
ATOM 797 C C . MET A 1 104 ? -1.934 -14.575 9.535 1.00 85.56 104 MET A C 1
ATOM 799 O O . MET A 1 104 ? -2.294 -13.876 8.584 1.00 85.56 104 MET A O 1
ATOM 803 N N . ASN A 1 105 ? -2.248 -15.870 9.614 1.00 86.19 105 ASN A N 1
ATOM 804 C CA . ASN A 1 105 ? -3.097 -16.540 8.637 1.00 86.19 105 ASN A CA 1
ATOM 805 C C . ASN A 1 105 ? -4.558 -16.074 8.741 1.00 86.19 105 ASN A C 1
ATOM 807 O O . ASN A 1 105 ? -5.192 -15.829 7.715 1.00 86.19 105 ASN A O 1
ATOM 811 N N . ASP A 1 106 ? -5.071 -15.882 9.958 1.00 89.00 106 ASP A N 1
ATOM 812 C CA . ASP A 1 106 ? -6.433 -15.381 10.181 1.00 89.00 106 ASP A CA 1
ATOM 813 C C . ASP A 1 106 ? -6.584 -13.949 9.678 1.00 89.00 106 ASP A C 1
ATOM 815 O O . ASP A 1 106 ? -7.535 -13.642 8.957 1.00 89.00 106 ASP A O 1
ATOM 819 N N . VAL A 1 107 ? -5.601 -13.091 9.970 1.00 90.25 107 VAL A N 1
ATOM 820 C CA . VAL A 1 107 ? -5.552 -11.723 9.435 1.00 90.25 107 VAL A CA 1
ATOM 821 C C . VAL A 1 107 ? -5.576 -11.749 7.910 1.00 90.25 107 VAL A C 1
ATOM 823 O O . VAL A 1 107 ? -6.409 -11.093 7.289 1.00 90.25 107 VAL A O 1
ATOM 826 N N . ASN A 1 108 ? -4.711 -12.555 7.292 1.00 88.81 108 ASN A N 1
ATOM 827 C CA . ASN A 1 108 ? -4.663 -12.688 5.840 1.00 88.81 108 ASN A CA 1
ATOM 828 C C . ASN A 1 108 ? -5.979 -13.212 5.245 1.00 88.81 108 ASN A C 1
ATOM 830 O O . ASN A 1 108 ? -6.395 -12.724 4.196 1.00 88.81 108 ASN A O 1
ATOM 834 N N . ARG A 1 109 ? -6.655 -14.155 5.908 1.00 90.38 109 ARG A N 1
ATOM 835 C CA . ARG A 1 109 ? -7.958 -14.673 5.473 1.00 90.38 109 ARG A CA 1
ATOM 836 C C . ARG A 1 109 ? -9.034 -13.590 5.506 1.00 90.38 109 ARG A C 1
ATOM 838 O O . ARG A 1 109 ? -9.799 -13.464 4.557 1.00 90.38 109 ARG A O 1
ATOM 845 N N . GLN A 1 110 ? -9.079 -12.792 6.567 1.00 91.69 110 GLN A N 1
ATOM 846 C CA . GLN A 1 110 ? -10.044 -11.698 6.684 1.00 91.69 110 GLN A CA 1
ATOM 847 C C . GLN A 1 110 ? -9.764 -10.570 5.681 1.00 91.69 110 GLN A C 1
ATOM 849 O O . GLN A 1 110 ? -10.691 -10.020 5.090 1.00 91.69 110 GLN A O 1
ATOM 854 N N . LEU A 1 111 ? -8.489 -10.275 5.410 1.00 90.00 111 LEU A N 1
ATOM 855 C CA . LEU A 1 111 ? -8.105 -9.363 4.330 1.00 90.00 111 LEU A CA 1
ATOM 856 C C . LEU A 1 111 ? -8.483 -9.918 2.945 1.00 90.00 111 LEU A C 1
ATOM 858 O O . LEU A 1 111 ? -8.912 -9.147 2.088 1.00 90.00 111 LEU A O 1
ATOM 862 N N . ASP A 1 112 ? -8.389 -11.236 2.722 1.00 89.19 112 ASP A N 1
ATOM 863 C CA . ASP A 1 112 ? -8.864 -11.868 1.482 1.00 89.19 112 ASP A CA 1
ATOM 864 C C . ASP A 1 112 ? -10.381 -11.680 1.320 1.00 89.19 112 ASP A C 1
ATOM 866 O O . ASP A 1 112 ? -10.831 -11.301 0.237 1.00 89.19 112 ASP A O 1
ATOM 870 N N . VAL A 1 113 ? -11.164 -11.887 2.388 1.00 90.56 113 VAL A N 1
ATOM 871 C CA . VAL A 1 113 ? -12.618 -11.637 2.389 1.00 90.56 113 VAL A CA 1
ATOM 872 C C . VAL A 1 113 ? -12.905 -10.180 2.040 1.00 90.56 113 VAL A C 1
ATOM 874 O O . VAL A 1 113 ? -13.647 -9.925 1.096 1.00 90.56 113 VAL A O 1
ATOM 877 N N . LEU A 1 114 ? -12.238 -9.236 2.708 1.00 90.19 114 LEU A N 1
ATOM 878 C CA . LEU A 1 114 ? -12.400 -7.802 2.459 1.00 90.19 114 LEU A CA 1
ATOM 879 C C . LEU A 1 114 ? -1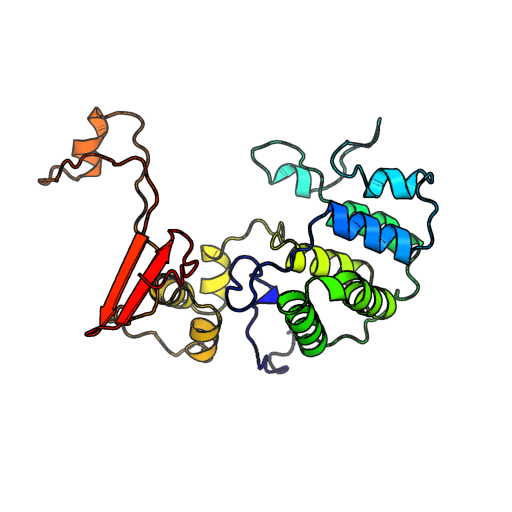2.019 -7.387 1.028 1.00 90.19 114 LEU A C 1
ATOM 881 O O . LEU A 1 114 ? -12.587 -6.452 0.470 1.00 90.19 114 LEU A O 1
ATOM 885 N N . SER A 1 115 ? -11.038 -8.068 0.429 1.00 88.38 115 SER A N 1
ATOM 886 C CA . SER A 1 115 ? -10.604 -7.797 -0.946 1.00 88.38 115 SER A CA 1
ATOM 887 C C . SER A 1 115 ? -11.617 -8.267 -1.998 1.00 88.38 115 SER A C 1
ATOM 889 O O . SER A 1 115 ? -11.704 -7.663 -3.067 1.00 88.38 115 SER A O 1
ATOM 891 N N . ARG A 1 116 ? -12.377 -9.328 -1.693 1.00 88.38 116 ARG A N 1
ATOM 892 C CA . ARG A 1 116 ? -13.383 -9.929 -2.584 1.00 88.38 116 ARG A CA 1
ATOM 893 C C . ARG A 1 116 ? -14.750 -9.286 -2.411 1.00 88.38 116 ARG A C 1
ATOM 895 O O . ARG A 1 116 ? -15.411 -8.999 -3.403 1.00 88.38 116 ARG A O 1
ATOM 902 N N . ASP A 1 117 ? -15.145 -9.048 -1.166 1.00 89.38 117 ASP A N 1
ATOM 903 C CA . ASP A 1 117 ? -16.415 -8.438 -0.803 1.00 89.38 117 AS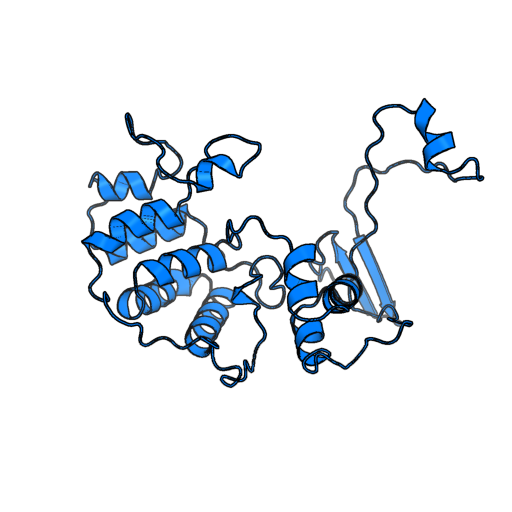P A CA 1
ATOM 904 C C . ASP A 1 117 ? -16.187 -7.204 0.076 1.00 89.38 117 ASP A C 1
ATOM 906 O O . ASP A 1 117 ? -15.890 -7.280 1.270 1.00 89.38 117 ASP A O 1
ATOM 910 N N . LYS A 1 118 ? -16.371 -6.032 -0.535 1.00 85.25 118 LYS A N 1
ATOM 911 C CA . LYS A 1 118 ? -16.239 -4.742 0.150 1.00 85.25 118 LYS A CA 1
ATOM 912 C C . LYS A 1 118 ? -17.393 -4.481 1.124 1.00 85.25 118 LYS A C 1
ATOM 914 O O . LYS A 1 118 ? -17.221 -3.695 2.056 1.00 85.25 118 LYS A O 1
ATOM 919 N N . ALA A 1 119 ? -18.553 -5.119 0.940 1.00 86.88 119 ALA A N 1
ATOM 920 C CA . ALA A 1 119 ? -19.695 -4.976 1.844 1.00 86.88 119 ALA A CA 1
ATOM 921 C C . ALA A 1 119 ? -19.457 -5.702 3.179 1.00 86.88 119 ALA A C 1
ATOM 923 O O . ALA A 1 119 ? -19.927 -5.241 4.222 1.00 86.88 119 ALA A O 1
ATOM 924 N N . ALA A 1 120 ? -18.629 -6.754 3.178 1.00 88.75 120 ALA A N 1
ATOM 925 C CA . ALA A 1 120 ? -18.213 -7.478 4.379 1.00 88.75 120 ALA A CA 1
ATOM 926 C C . ALA A 1 120 ? -17.323 -6.654 5.335 1.00 88.75 120 ALA A C 1
ATOM 928 O O . ALA A 1 120 ? -16.978 -7.129 6.418 1.00 88.75 120 ALA A O 1
ATOM 929 N N . GLY A 1 121 ? -16.973 -5.406 4.991 1.00 88.38 121 GLY A N 1
ATOM 930 C CA . GLY A 1 121 ? -16.110 -4.540 5.797 1.00 88.38 121 GLY A CA 1
ATOM 931 C C . GLY A 1 121 ? -16.527 -4.435 7.264 1.00 88.38 121 GLY A C 1
ATOM 932 O O . GLY A 1 121 ? -15.689 -4.599 8.148 1.00 88.38 121 GLY A O 1
ATOM 933 N N . LYS A 1 122 ? -17.820 -4.242 7.554 1.00 90.06 122 LYS A N 1
ATOM 934 C CA . LYS A 1 122 ? -18.297 -4.152 8.946 1.00 90.06 122 LYS A CA 1
ATOM 935 C C . LYS A 1 122 ? -18.051 -5.450 9.724 1.00 90.06 122 LYS A C 1
ATOM 937 O O . LYS A 1 122 ? -17.556 -5.392 10.844 1.00 90.06 122 LYS A O 1
ATOM 942 N N . GLN A 1 123 ? -18.334 -6.603 9.117 1.00 92.25 123 GLN A N 1
ATOM 943 C CA . GLN A 1 123 ? -18.146 -7.919 9.735 1.00 92.25 123 GLN A CA 1
ATOM 944 C C . GLN A 1 123 ? -16.662 -8.234 9.968 1.00 92.25 123 GLN A C 1
ATOM 946 O O . GLN A 1 123 ? -16.289 -8.711 11.039 1.00 92.25 123 GLN A O 1
ATOM 951 N N . VAL A 1 124 ? -15.804 -7.921 8.994 1.00 93.06 124 VAL A N 1
ATOM 952 C CA . VAL A 1 124 ? -14.349 -8.117 9.094 1.00 93.06 124 VAL A CA 1
ATOM 953 C C . VAL A 1 124 ? -13.757 -7.270 10.223 1.00 93.06 124 VAL A C 1
ATOM 955 O O . VAL A 1 124 ? -12.994 -7.770 11.049 1.00 93.06 124 VAL A O 1
ATOM 958 N N . PHE A 1 125 ? -14.129 -5.990 10.305 1.00 92.81 125 PHE A N 1
ATOM 959 C CA . PHE A 1 125 ? -13.632 -5.118 11.369 1.00 92.81 125 PHE A CA 1
ATOM 960 C C . PHE A 1 125 ? -14.231 -5.445 12.735 1.00 92.81 125 PHE A C 1
ATOM 962 O O . PHE A 1 125 ? -13.532 -5.293 13.732 1.00 92.81 125 PHE A O 1
ATOM 969 N N . GLN A 1 126 ? -15.459 -5.964 12.796 1.00 92.31 126 GLN A N 1
ATOM 970 C CA . GLN A 1 126 ? -16.005 -6.530 14.028 1.00 92.31 126 GLN A CA 1
ATOM 971 C C . GLN A 1 126 ? -15.174 -7.732 14.504 1.00 92.31 126 GLN A C 1
ATOM 973 O O . GLN A 1 126 ? -14.779 -7.785 15.667 1.00 92.31 126 GLN A O 1
ATOM 978 N N . PHE A 1 127 ? -14.831 -8.653 13.595 1.00 92.75 127 PHE A N 1
ATOM 979 C CA . PHE A 1 127 ? -13.987 -9.807 13.910 1.00 92.75 127 PHE A CA 1
ATOM 980 C C . PHE A 1 127 ? -12.632 -9.386 14.492 1.00 92.75 127 PHE A C 1
ATOM 982 O O . PHE A 1 127 ? -12.187 -9.971 15.484 1.00 92.75 127 PHE A O 1
ATOM 989 N N . PHE A 1 128 ? -11.993 -8.367 13.905 1.00 92.12 128 PHE A N 1
ATOM 990 C CA . PHE A 1 128 ? -10.749 -7.811 14.436 1.00 92.12 128 PHE A CA 1
ATOM 991 C C . PHE A 1 128 ? -10.962 -7.117 15.779 1.00 92.12 128 PHE A C 1
ATOM 993 O O . PHE A 1 128 ? -10.191 -7.358 16.707 1.00 92.12 128 PHE A O 1
ATOM 1000 N N . PHE A 1 129 ? -12.006 -6.300 15.910 1.00 90.56 129 PHE A N 1
ATOM 1001 C CA . PHE A 1 129 ? -12.295 -5.555 17.132 1.00 90.56 129 PHE A CA 1
ATOM 1002 C C . PHE A 1 129 ? -12.448 -6.467 18.358 1.00 90.56 129 PHE A C 1
ATOM 1004 O O . PHE A 1 129 ? -11.930 -6.149 19.425 1.00 90.56 129 PHE A O 1
ATOM 1011 N N . GLU A 1 130 ? -13.088 -7.625 18.191 1.00 89.50 130 GLU A N 1
ATOM 1012 C CA . GLU A 1 130 ? -13.327 -8.600 19.265 1.00 89.50 130 GLU A CA 1
ATOM 1013 C C . GLU A 1 130 ? -12.090 -9.418 19.670 1.00 89.50 130 GLU A C 1
ATOM 1015 O O . GLU A 1 130 ? -12.083 -10.002 20.752 1.00 89.50 130 GLU A O 1
ATOM 1020 N N . ARG A 1 131 ? -11.069 -9.523 18.806 1.00 89.88 131 ARG A N 1
ATOM 1021 C CA . ARG A 1 131 ? -9.976 -10.509 18.956 1.00 89.88 131 ARG A CA 1
ATOM 1022 C C . ARG A 1 131 ? -8.572 -9.920 18.990 1.00 89.88 131 ARG A C 1
ATOM 1024 O O . ARG A 1 131 ? -7.637 -10.656 19.296 1.00 89.88 131 ARG A O 1
ATOM 1031 N N . SER A 1 132 ? -8.421 -8.633 18.682 1.00 90.12 132 SER A N 1
ATOM 1032 C CA . SER A 1 132 ? -7.122 -7.964 18.573 1.00 90.12 132 SER A CA 1
ATOM 1033 C C . SER A 1 132 ? -6.961 -6.815 19.557 1.00 90.12 132 SER A C 1
ATOM 1035 O O . SER A 1 132 ? -7.914 -6.112 19.907 1.00 90.12 132 SER A O 1
ATOM 1037 N N . THR A 1 133 ? -5.722 -6.600 19.984 1.00 91.12 133 THR A N 1
ATOM 1038 C CA . THR A 1 133 ? -5.370 -5.498 20.884 1.00 91.12 133 THR A CA 1
ATOM 1039 C C . THR A 1 133 ? -5.454 -4.145 20.160 1.00 91.12 133 THR A C 1
ATOM 1041 O O . THR A 1 133 ? -5.303 -4.086 18.938 1.00 91.12 133 THR A O 1
ATOM 1044 N N . PRO A 1 134 ? -5.608 -3.013 20.876 1.00 90.31 134 PRO A N 1
ATOM 1045 C CA . PRO A 1 134 ? -5.594 -1.684 20.258 1.00 90.31 134 PRO A CA 1
ATOM 1046 C C . PRO A 1 134 ? -4.358 -1.427 19.391 1.00 90.31 134 PRO A C 1
ATOM 1048 O O . PRO A 1 134 ? -4.449 -0.780 18.348 1.00 90.31 134 PRO A O 1
ATOM 1051 N N . LEU A 1 135 ? -3.200 -1.941 19.818 1.00 90.44 135 LEU A N 1
ATOM 1052 C CA . LEU A 1 135 ? -1.949 -1.796 19.083 1.00 90.44 135 LEU A CA 1
ATOM 1053 C C . LEU A 1 135 ? -1.985 -2.563 17.756 1.00 90.44 135 LEU A C 1
ATOM 1055 O O . LEU A 1 135 ? -1.550 -2.038 16.736 1.00 90.44 135 LEU A O 1
ATOM 1059 N N . GLU A 1 136 ? -2.526 -3.777 17.747 1.00 91.06 136 GLU A N 1
ATOM 1060 C CA . GLU A 1 136 ? -2.709 -4.546 16.514 1.00 91.06 136 GLU A CA 1
ATOM 1061 C C . GLU A 1 136 ? -3.720 -3.882 15.587 1.00 91.06 136 GLU A C 1
ATOM 1063 O O . GLU A 1 136 ? -3.454 -3.764 14.395 1.00 91.06 136 GLU A O 1
ATOM 1068 N N . GLN A 1 137 ? -4.831 -3.367 16.121 1.00 91.50 137 GLN A N 1
ATOM 1069 C CA . GLN A 1 137 ? -5.828 -2.643 15.328 1.00 91.50 137 GLN A CA 1
ATOM 1070 C C . GLN A 1 137 ? -5.231 -1.416 14.636 1.00 91.50 137 GLN A C 1
ATOM 1072 O O . GLN A 1 137 ? -5.519 -1.175 13.463 1.00 91.50 137 GLN A O 1
ATOM 1077 N N . LYS A 1 138 ? -4.326 -0.694 15.312 1.00 91.25 138 LYS A N 1
ATOM 1078 C CA . LYS A 1 138 ? -3.557 0.400 14.701 1.00 91.25 138 LYS A CA 1
ATOM 1079 C C . LYS A 1 138 ? -2.811 -0.065 13.450 1.00 91.25 138 LYS A C 1
ATOM 1081 O O . LYS A 1 138 ? -2.901 0.567 12.397 1.00 91.25 138 LYS A O 1
ATOM 1086 N N . TRP A 1 139 ? -2.086 -1.177 13.550 1.00 90.44 139 TRP A N 1
ATOM 1087 C CA . TRP A 1 139 ? -1.328 -1.724 12.426 1.00 90.44 139 TRP A CA 1
ATOM 1088 C C . TRP A 1 139 ? -2.228 -2.316 11.340 1.00 90.44 139 TRP A C 1
ATOM 1090 O O . TRP A 1 139 ? -1.976 -2.076 10.163 1.00 90.44 139 TRP A O 1
ATOM 1100 N N . LEU A 1 140 ? -3.311 -3.003 11.706 1.00 91.25 140 LEU A N 1
ATOM 1101 C CA . LEU A 1 140 ? -4.301 -3.527 10.762 1.00 91.25 140 LEU A CA 1
ATOM 1102 C C . LEU A 1 140 ? -4.908 -2.410 9.910 1.00 91.25 140 LEU A C 1
ATOM 1104 O O . LEU A 1 140 ? -5.012 -2.547 8.694 1.00 91.25 140 LEU A O 1
ATOM 1108 N N . ILE A 1 141 ? -5.243 -1.274 10.519 1.00 91.00 141 ILE A N 1
ATOM 1109 C CA . ILE A 1 141 ? -5.772 -0.113 9.796 1.00 91.00 141 ILE A CA 1
ATOM 1110 C C . ILE A 1 141 ? -4.743 0.452 8.828 1.00 91.00 141 ILE A C 1
ATOM 1112 O O . ILE A 1 141 ? -5.076 0.711 7.674 1.00 91.00 141 ILE A O 1
ATOM 1116 N N . ARG A 1 142 ? -3.486 0.581 9.255 1.00 89.31 142 ARG A N 1
ATOM 1117 C CA . ARG A 1 142 ? -2.396 1.008 8.371 1.00 89.31 142 ARG A CA 1
ATOM 1118 C C . ARG A 1 142 ? -2.189 0.046 7.192 1.00 89.31 142 ARG A C 1
ATOM 1120 O O . ARG A 1 142 ? -1.958 0.498 6.072 1.00 89.31 142 ARG A O 1
ATOM 1127 N N . ILE A 1 143 ? -2.342 -1.263 7.408 1.00 89.12 143 ILE A N 1
ATOM 1128 C CA . ILE A 1 143 ? -2.299 -2.281 6.344 1.00 89.12 143 ILE A CA 1
ATOM 1129 C C . ILE A 1 143 ? -3.472 -2.105 5.371 1.00 89.12 143 ILE A C 1
ATOM 1131 O O . ILE A 1 143 ? -3.263 -2.100 4.158 1.00 89.12 143 ILE A O 1
ATOM 1135 N N . VAL A 1 144 ? -4.693 -1.923 5.881 1.00 88.94 144 VAL A N 1
ATOM 1136 C CA . VAL A 1 144 ? -5.909 -1.778 5.061 1.00 88.94 144 VAL A CA 1
ATOM 1137 C C . VAL A 1 144 ? -5.915 -0.465 4.273 1.00 88.94 144 VAL A C 1
ATOM 1139 O O . VAL A 1 144 ? -6.289 -0.454 3.101 1.00 88.94 144 VAL A O 1
ATOM 1142 N N . ILE A 1 145 ? -5.445 0.632 4.866 1.00 87.06 145 ILE A N 1
ATOM 1143 C CA . ILE A 1 145 ? -5.257 1.915 4.168 1.00 87.06 145 ILE A CA 1
ATOM 1144 C C . ILE A 1 145 ? -4.106 1.822 3.146 1.00 87.06 145 ILE A C 1
ATOM 1146 O O . ILE A 1 145 ? -4.045 2.621 2.212 1.00 87.06 145 ILE A O 1
ATOM 1150 N N . LYS A 1 146 ? -3.229 0.814 3.273 1.00 85.06 146 LYS A N 1
ATOM 1151 C CA . LYS A 1 146 ? -1.962 0.678 2.541 1.00 85.06 146 LYS A CA 1
ATOM 1152 C C . LYS A 1 146 ? -1.028 1.868 2.816 1.00 85.06 146 LYS A C 1
ATOM 1154 O O . LYS A 1 146 ? -0.363 2.375 1.920 1.00 85.06 146 LYS A O 1
ATOM 1159 N N . ASP A 1 147 ? -0.946 2.309 4.067 1.00 82.81 147 ASP A N 1
ATOM 1160 C CA . ASP A 1 147 ? -0.022 3.358 4.513 1.00 82.81 147 ASP A CA 1
ATOM 1161 C C . ASP A 1 147 ? 0.524 3.035 5.910 1.00 82.81 147 ASP A C 1
ATOM 1163 O O . ASP A 1 147 ? -0.117 3.278 6.930 1.00 82.81 147 ASP A O 1
ATOM 1167 N N . LEU A 1 148 ? 1.724 2.446 5.951 1.00 81.38 148 LEU A N 1
ATOM 1168 C CA . LEU A 1 148 ? 2.347 1.975 7.192 1.00 81.38 148 LEU A CA 1
ATOM 1169 C C . LEU A 1 148 ? 3.049 3.073 7.999 1.00 81.38 148 LEU A C 1
ATOM 1171 O O . LEU A 1 148 ? 3.326 2.850 9.178 1.00 81.38 148 LEU A O 1
ATOM 1175 N N . ARG A 1 149 ? 3.346 4.234 7.395 1.00 78.06 149 ARG A N 1
ATOM 1176 C CA . ARG A 1 149 ? 4.049 5.360 8.050 1.00 78.06 149 ARG A CA 1
ATOM 1177 C C . ARG A 1 149 ? 5.372 4.987 8.740 1.00 78.06 149 ARG A C 1
ATOM 1179 O O . ARG A 1 149 ? 5.789 5.643 9.684 1.00 78.06 149 ARG A O 1
ATOM 1186 N N . ILE A 1 150 ? 6.055 3.952 8.255 1.00 77.38 150 ILE A N 1
ATOM 1187 C CA . ILE A 1 150 ? 7.337 3.481 8.812 1.00 77.38 150 ILE A CA 1
ATOM 1188 C C . ILE A 1 150 ? 8.558 4.239 8.268 1.00 77.38 150 ILE A C 1
ATOM 1190 O O . ILE A 1 150 ? 9.671 3.995 8.715 1.00 77.38 150 ILE A O 1
ATOM 1194 N N . GLY A 1 151 ? 8.380 5.132 7.286 1.00 76.12 151 GLY A N 1
ATOM 1195 C CA . GLY A 1 151 ? 9.478 5.898 6.673 1.00 76.12 151 GLY A CA 1
ATOM 1196 C C . GLY A 1 151 ? 10.470 5.057 5.857 1.00 76.12 151 GLY A C 1
ATOM 1197 O O . GLY A 1 151 ? 11.462 5.579 5.361 1.00 76.12 151 GLY A O 1
ATOM 1198 N N . MET A 1 152 ? 10.204 3.761 5.697 1.00 78.38 152 MET A N 1
ATOM 1199 C CA . MET A 1 152 ? 11.033 2.831 4.940 1.00 78.38 152 MET A CA 1
ATOM 1200 C C . MET A 1 152 ? 10.384 2.531 3.593 1.00 78.38 152 MET A C 1
ATOM 1202 O O . MET A 1 152 ? 9.180 2.298 3.505 1.00 78.38 152 MET A O 1
ATOM 1206 N N . THR A 1 153 ? 11.202 2.521 2.546 1.00 80.19 153 THR A N 1
ATOM 1207 C CA . THR A 1 153 ? 10.784 2.129 1.196 1.00 80.19 153 THR A CA 1
ATOM 1208 C C . THR A 1 153 ? 11.146 0.671 0.935 1.00 80.19 153 THR A C 1
ATOM 1210 O O . THR A 1 153 ? 11.977 0.077 1.629 1.00 80.19 153 THR A O 1
ATOM 1213 N N . GLU A 1 154 ? 10.584 0.091 -0.121 1.00 79.81 154 GLU A N 1
ATOM 1214 C CA . GLU A 1 154 ? 10.929 -1.249 -0.597 1.00 79.81 154 GLU A CA 1
ATOM 1215 C C . GLU A 1 154 ? 12.424 -1.405 -0.908 1.00 79.81 154 GLU A C 1
ATOM 1217 O O . GLU A 1 154 ? 12.968 -2.497 -0.778 1.00 79.81 154 GLU A O 1
ATOM 1222 N N . ARG A 1 155 ? 13.106 -0.299 -1.244 1.00 83.12 155 ARG A N 1
ATOM 1223 C CA . ARG A 1 155 ? 14.561 -0.244 -1.451 1.00 83.12 155 ARG A CA 1
ATOM 1224 C C . ARG A 1 155 ? 15.357 -0.539 -0.190 1.00 83.12 155 ARG A C 1
ATOM 1226 O O . ARG A 1 155 ? 16.497 -0.962 -0.301 1.00 83.12 155 ARG A O 1
ATOM 1233 N N . VAL A 1 156 ? 14.779 -0.286 0.980 1.00 84.94 156 VAL A N 1
ATOM 1234 C CA . VAL A 1 156 ? 15.418 -0.549 2.273 1.00 84.94 156 VAL A CA 1
ATOM 1235 C C . VAL A 1 156 ? 14.969 -1.902 2.815 1.00 84.94 156 VAL A C 1
ATOM 1237 O O . VAL A 1 156 ? 15.787 -2.661 3.316 1.00 84.94 156 VAL A O 1
ATOM 1240 N N . ILE A 1 157 ? 13.681 -2.232 2.681 1.00 86.44 157 ILE A N 1
ATOM 1241 C CA . ILE A 1 157 ? 13.105 -3.449 3.271 1.00 86.44 157 ILE A CA 1
ATOM 1242 C C . ILE A 1 157 ? 13.526 -4.711 2.507 1.00 86.44 157 ILE A C 1
ATOM 1244 O O . ILE A 1 157 ? 13.890 -5.706 3.130 1.00 86.44 157 ILE A O 1
ATOM 1248 N N . LEU A 1 158 ? 13.502 -4.694 1.169 1.00 87.00 158 LEU A N 1
ATOM 1249 C CA . LEU A 1 158 ? 13.782 -5.898 0.379 1.00 87.00 158 LEU A CA 1
ATOM 1250 C C . LEU A 1 158 ? 15.232 -6.393 0.524 1.00 87.00 158 LEU A C 1
ATOM 1252 O O . LEU A 1 158 ? 15.396 -7.596 0.710 1.00 87.00 158 LEU A O 1
ATOM 1256 N N . PRO A 1 159 ? 16.272 -5.534 0.530 1.00 88.06 159 PRO A N 1
ATOM 1257 C CA . PRO A 1 159 ? 17.643 -5.996 0.754 1.00 88.06 159 PRO A CA 1
ATOM 1258 C C . PRO A 1 159 ? 17.888 -6.625 2.131 1.00 88.06 159 PRO A C 1
ATOM 1260 O O . PRO A 1 159 ? 18.782 -7.456 2.254 1.00 88.06 159 PRO A O 1
ATOM 1263 N N . ILE A 1 160 ? 17.097 -6.263 3.152 1.00 87.56 160 ILE A N 1
ATOM 1264 C CA . ILE A 1 160 ? 17.155 -6.900 4.480 1.00 87.56 160 ILE A CA 1
ATOM 1265 C C . ILE A 1 160 ? 16.632 -8.341 4.406 1.00 87.56 160 ILE A C 1
ATOM 1267 O O . ILE A 1 160 ? 17.151 -9.215 5.094 1.00 87.56 160 ILE A O 1
ATOM 1271 N N . PHE A 1 161 ? 15.618 -8.594 3.572 1.00 85.81 161 PHE A N 1
ATOM 1272 C CA . PHE A 1 161 ? 15.101 -9.941 3.332 1.00 85.81 161 PHE A CA 1
ATOM 1273 C C . PHE A 1 161 ? 16.083 -10.787 2.509 1.00 85.81 161 PHE A C 1
ATOM 1275 O O . PHE A 1 161 ? 16.413 -11.902 2.901 1.00 85.81 161 PHE A O 1
ATOM 1282 N N . HIS A 1 162 ? 16.560 -10.256 1.381 1.00 88.62 162 HIS A N 1
ATOM 1283 C CA . HIS A 1 162 ? 17.563 -10.904 0.540 1.00 88.62 162 HIS A CA 1
ATOM 1284 C C . HIS A 1 162 ? 18.287 -9.849 -0.316 1.00 88.62 162 HIS A C 1
ATOM 1286 O O . HIS A 1 162 ? 17.611 -8.989 -0.889 1.00 88.62 162 HIS A O 1
ATOM 1292 N N . PRO A 1 163 ? 19.623 -9.917 -0.503 1.00 88.44 163 PRO A N 1
ATOM 1293 C CA . PRO A 1 163 ? 20.375 -8.917 -1.276 1.00 88.44 163 PRO A CA 1
ATOM 1294 C C . PRO A 1 163 ? 19.823 -8.696 -2.696 1.00 88.44 163 PRO A C 1
ATOM 1296 O O . PRO A 1 163 ? 19.734 -7.563 -3.162 1.00 88.44 163 PRO A O 1
ATOM 1299 N N . ASP A 1 164 ? 19.359 -9.765 -3.349 1.00 87.38 164 ASP A N 1
ATOM 1300 C CA . ASP A 1 164 ? 18.802 -9.712 -4.710 1.00 87.38 164 ASP A CA 1
ATOM 1301 C C . ASP A 1 164 ? 17.283 -9.439 -4.776 1.00 87.38 164 ASP A C 1
ATOM 1303 O O . ASP A 1 164 ? 16.725 -9.324 -5.872 1.00 87.38 164 ASP A O 1
ATOM 1307 N N . ALA A 1 165 ? 16.580 -9.329 -3.639 1.00 87.75 165 ALA A N 1
ATOM 1308 C CA . ALA A 1 165 ? 15.117 -9.213 -3.635 1.00 87.75 165 ALA A CA 1
ATOM 1309 C C . ALA A 1 165 ? 14.618 -7.932 -4.305 1.00 87.75 165 ALA A C 1
ATOM 1311 O O . ALA A 1 165 ? 13.610 -7.963 -5.010 1.00 87.75 165 ALA A O 1
ATOM 1312 N N . TYR A 1 166 ? 15.324 -6.811 -4.130 1.00 86.69 166 TYR A N 1
ATOM 1313 C CA . TYR A 1 166 ? 14.949 -5.554 -4.781 1.00 86.69 166 TYR A CA 1
ATOM 1314 C C . TYR A 1 166 ? 15.074 -5.639 -6.310 1.00 86.69 166 TYR A C 1
ATOM 1316 O O . TYR A 1 166 ? 14.200 -5.158 -7.040 1.00 86.69 166 TYR A O 1
ATOM 1324 N N . THR A 1 167 ? 16.129 -6.295 -6.798 1.00 85.19 167 THR A N 1
ATOM 1325 C CA . THR A 1 167 ? 16.347 -6.531 -8.229 1.00 85.19 167 THR A CA 1
ATOM 1326 C C . THR A 1 167 ? 15.227 -7.396 -8.794 1.00 85.19 167 THR A C 1
ATOM 1328 O O . THR A 1 167 ? 14.536 -6.977 -9.723 1.00 85.19 167 THR A O 1
ATOM 1331 N N . LEU A 1 168 ? 14.966 -8.554 -8.180 1.00 84.31 168 LEU A N 1
ATOM 1332 C CA . LEU A 1 168 ? 13.902 -9.460 -8.615 1.00 84.31 168 LEU A CA 1
ATOM 1333 C C . LEU A 1 168 ? 12.522 -8.785 -8.581 1.00 84.31 168 LEU A C 1
ATOM 1335 O O . LEU A 1 168 ? 11.745 -8.912 -9.529 1.00 84.31 168 LEU A O 1
ATOM 1339 N N . PHE A 1 169 ? 12.242 -7.995 -7.541 1.00 84.38 169 PHE A N 1
ATOM 1340 C CA . PHE A 1 169 ? 10.999 -7.235 -7.438 1.00 84.38 169 PHE A CA 1
ATOM 1341 C C . PHE A 1 169 ? 10.855 -6.187 -8.545 1.00 84.38 169 PHE A C 1
ATOM 1343 O O . PHE A 1 169 ? 9.763 -6.010 -9.070 1.00 84.38 169 PHE A O 1
ATOM 1350 N N . THR A 1 170 ? 11.932 -5.510 -8.942 1.00 82.12 170 THR A N 1
ATOM 1351 C CA . THR A 1 170 ? 11.879 -4.500 -10.015 1.00 82.12 170 THR A CA 1
ATOM 1352 C C . THR A 1 170 ? 11.522 -5.121 -11.371 1.00 82.12 170 THR A C 1
ATOM 1354 O O . THR A 1 170 ? 10.835 -4.488 -12.175 1.00 82.12 170 THR A O 1
ATOM 1357 N N . HIS A 1 171 ? 11.945 -6.366 -11.605 1.00 78.69 171 HIS A N 1
ATOM 1358 C CA . HIS A 1 171 ? 11.682 -7.094 -12.846 1.00 78.69 171 HIS A CA 1
ATOM 1359 C C . HIS A 1 171 ? 10.321 -7.787 -12.880 1.00 78.69 171 HIS A C 1
ATOM 1361 O O . HIS A 1 171 ? 9.629 -7.704 -13.888 1.00 78.69 171 HIS A O 1
ATOM 1367 N N . ALA A 1 172 ? 9.948 -8.487 -11.808 1.00 76.81 172 ALA A N 1
ATOM 1368 C CA . ALA A 1 172 ? 8.710 -9.265 -11.764 1.00 76.81 172 ALA A CA 1
ATOM 1369 C C . ALA A 1 172 ? 7.520 -8.471 -11.218 1.00 76.81 172 ALA A C 1
ATOM 1371 O O . ALA A 1 172 ? 6.371 -8.882 -11.375 1.00 76.81 172 ALA A O 1
ATOM 1372 N N . SER A 1 173 ? 7.794 -7.378 -10.501 1.00 78.38 173 SER A N 1
ATOM 1373 C CA . SER A 1 173 ? 6.794 -6.532 -9.859 1.00 78.38 173 SER A CA 1
ATOM 1374 C C . SER A 1 173 ? 5.814 -7.312 -8.966 1.00 78.38 173 SER A C 1
ATOM 1376 O O . SER A 1 173 ? 4.679 -6.880 -8.765 1.00 78.38 173 SER A O 1
ATOM 1378 N N . ASN A 1 174 ? 6.256 -8.451 -8.414 1.00 79.19 174 ASN A N 1
ATOM 1379 C CA . ASN A 1 174 ? 5.455 -9.415 -7.661 1.00 79.19 174 ASN A CA 1
ATOM 1380 C C . ASN A 1 174 ? 6.196 -9.845 -6.382 1.00 79.19 174 ASN A C 1
ATOM 1382 O O . ASN A 1 174 ? 7.229 -10.511 -6.446 1.00 79.19 174 ASN A O 1
ATOM 1386 N N . LEU A 1 175 ? 5.655 -9.480 -5.214 1.00 82.81 175 LEU A N 1
ATOM 1387 C CA . LEU A 1 175 ? 6.248 -9.823 -3.917 1.00 82.81 175 LEU A CA 1
ATOM 1388 C C . LEU A 1 175 ? 6.186 -11.317 -3.585 1.00 82.81 175 LEU A C 1
ATOM 1390 O O . LEU A 1 175 ? 7.112 -11.824 -2.954 1.00 82.81 175 LEU A O 1
ATOM 1394 N N . ARG A 1 176 ? 5.121 -12.021 -3.992 1.00 82.44 176 ARG A N 1
ATOM 1395 C CA . ARG A 1 176 ? 4.999 -13.467 -3.776 1.00 82.44 176 ARG A CA 1
ATOM 1396 C C . ARG A 1 176 ? 6.138 -14.194 -4.459 1.00 82.44 176 ARG A C 1
ATOM 1398 O O . ARG A 1 176 ? 6.859 -14.924 -3.791 1.00 82.44 176 ARG A O 1
ATOM 1405 N N . LYS A 1 177 ? 6.352 -13.901 -5.741 1.00 82.31 177 LYS A N 1
ATOM 1406 C CA . LYS A 1 177 ? 7.439 -14.499 -6.519 1.00 82.31 177 LYS A CA 1
ATOM 1407 C C . LYS A 1 177 ? 8.802 -14.255 -5.869 1.00 82.31 177 LYS A C 1
ATOM 1409 O O . LYS A 1 177 ? 9.581 -15.185 -5.717 1.00 82.31 177 LYS A O 1
ATOM 1414 N N . VAL A 1 178 ? 9.059 -13.026 -5.410 1.00 84.88 178 VAL A N 1
ATOM 1415 C CA . VAL A 1 178 ? 10.305 -12.679 -4.704 1.00 84.88 178 VAL A CA 1
ATOM 1416 C C . VAL A 1 178 ? 10.508 -13.550 -3.470 1.00 84.88 178 VAL A C 1
ATOM 1418 O O . VAL A 1 178 ? 11.594 -14.080 -3.256 1.00 84.88 178 VAL A O 1
ATOM 1421 N N . CYS A 1 179 ? 9.463 -13.717 -2.667 1.00 84.94 179 CYS A N 1
ATOM 1422 C CA . CYS A 1 179 ? 9.567 -14.467 -1.427 1.00 84.94 179 CYS A CA 1
ATOM 1423 C C . CYS A 1 179 ? 9.582 -15.982 -1.633 1.00 84.94 179 CYS A C 1
ATOM 1425 O O . CYS A 1 179 ? 10.170 -16.669 -0.814 1.00 84.94 179 CYS A O 1
ATOM 1427 N N . GLU A 1 180 ? 8.947 -16.507 -2.682 1.00 84.94 180 GLU A N 1
ATOM 1428 C CA . GLU A 1 180 ? 8.985 -17.932 -3.038 1.00 84.94 180 GLU A CA 1
ATOM 1429 C C . GLU A 1 180 ? 10.338 -18.316 -3.650 1.00 84.94 180 GLU A C 1
ATOM 1431 O O . GLU A 1 180 ? 10.891 -19.367 -3.329 1.00 84.94 180 GLU A O 1
ATOM 1436 N N . GLU A 1 181 ? 10.922 -17.452 -4.484 1.00 83.69 181 GLU A N 1
ATOM 1437 C CA . GLU A 1 181 ? 12.202 -17.736 -5.132 1.00 83.69 181 GLU A CA 1
ATOM 1438 C C . GLU A 1 181 ? 13.415 -17.515 -4.226 1.00 83.69 181 GLU A C 1
ATOM 1440 O O . GLU A 1 181 ? 14.407 -18.227 -4.404 1.00 83.69 181 GLU A O 1
ATOM 1445 N N . LEU A 1 182 ? 13.347 -16.570 -3.281 1.00 86.50 182 LEU A N 1
ATOM 1446 C CA . LEU A 1 182 ? 14.465 -16.159 -2.416 1.00 86.50 182 LEU A CA 1
ATOM 1447 C C . LEU A 1 182 ? 14.267 -16.538 -0.947 1.00 86.50 182 LEU A C 1
ATOM 1449 O O . LEU A 1 182 ? 14.694 -15.818 -0.050 1.00 86.50 182 LEU A O 1
ATOM 1453 N N . GLN A 1 183 ? 13.627 -17.681 -0.696 1.00 84.25 183 GLN A N 1
ATOM 1454 C CA . GLN A 1 183 ? 13.519 -18.237 0.659 1.00 84.25 183 GLN A CA 1
ATOM 1455 C C . GLN A 1 183 ? 14.884 -18.577 1.267 1.00 84.25 183 GLN A C 1
ATOM 1457 O O . GLN A 1 183 ? 15.052 -18.470 2.478 1.00 84.25 183 GLN A O 1
ATOM 1462 N N . ASP A 1 184 ? 15.840 -19.000 0.437 1.00 84.50 184 ASP A N 1
ATOM 1463 C CA . ASP A 1 184 ? 17.214 -19.278 0.850 1.00 84.50 184 ASP A CA 1
ATOM 1464 C C . ASP A 1 184 ? 18.070 -17.999 0.742 1.00 84.50 184 ASP A C 1
ATOM 1466 O O . ASP A 1 184 ? 18.292 -17.528 -0.377 1.00 84.50 184 ASP A O 1
ATOM 1470 N N . PRO A 1 185 ? 18.604 -17.460 1.859 1.00 83.25 185 PRO A N 1
ATOM 1471 C CA . PRO A 1 185 ? 19.476 -16.279 1.877 1.00 83.25 185 PRO A CA 1
ATOM 1472 C C . PRO A 1 185 ? 20.752 -16.398 1.029 1.00 83.25 185 PRO A C 1
ATOM 1474 O O . PRO A 1 185 ? 21.387 -15.390 0.698 1.00 83.25 185 PRO A O 1
ATOM 1477 N N . ASN A 1 186 ? 21.172 -17.623 0.706 1.00 85.31 186 ASN A N 1
ATOM 1478 C CA . ASN A 1 186 ? 22.382 -17.893 -0.068 1.00 85.31 186 ASN A CA 1
ATOM 1479 C C . ASN A 1 186 ? 22.104 -18.055 -1.565 1.00 85.31 186 ASN A C 1
ATOM 1481 O O . ASN A 1 186 ? 23.030 -17.964 -2.377 1.00 85.31 186 ASN A O 1
ATOM 1485 N N . LYS A 1 187 ? 20.841 -18.253 -1.954 1.00 84.31 187 LYS A N 1
ATOM 1486 C CA . LYS A 1 187 ? 20.460 -18.432 -3.351 1.00 84.31 187 LYS A CA 1
ATOM 1487 C C . LYS A 1 187 ? 20.524 -17.099 -4.081 1.00 84.31 187 LYS A C 1
ATOM 1489 O O . LYS A 1 187 ? 19.643 -16.257 -3.969 1.00 84.31 187 LYS A O 1
ATOM 1494 N N . ARG A 1 188 ? 21.560 -16.919 -4.892 1.00 84.00 188 ARG A N 1
ATOM 1495 C CA . ARG A 1 188 ? 21.665 -15.737 -5.748 1.00 84.00 188 ARG A CA 1
ATOM 1496 C C . ARG A 1 188 ? 20.747 -15.846 -6.954 1.00 84.00 188 ARG A C 1
ATOM 1498 O O . ARG A 1 188 ? 20.639 -16.901 -7.584 1.00 84.00 188 ARG A O 1
ATOM 1505 N N . VAL A 1 189 ? 20.106 -14.734 -7.293 1.00 75.69 189 VAL A N 1
ATOM 1506 C CA . VAL A 1 189 ? 19.367 -14.617 -8.548 1.00 75.69 189 VAL A CA 1
ATOM 1507 C C . VAL A 1 189 ? 20.392 -14.560 -9.677 1.00 75.69 189 VAL A C 1
ATOM 1509 O O . VAL A 1 189 ? 21.353 -13.794 -9.618 1.00 75.69 189 VAL A O 1
ATOM 1512 N N . SER A 1 190 ? 20.214 -15.381 -10.714 1.00 68.06 190 SER A N 1
ATOM 1513 C CA . SER A 1 190 ? 21.078 -15.317 -11.895 1.00 68.06 190 SER A CA 1
ATOM 1514 C C . SER A 1 190 ? 21.091 -13.891 -12.454 1.00 68.06 190 SER A C 1
ATOM 1516 O O . SER A 1 190 ? 20.039 -13.273 -12.607 1.00 68.06 190 SER A O 1
ATOM 1518 N N . SER A 1 191 ? 22.267 -13.393 -12.842 1.00 57.97 191 SER A N 1
ATOM 1519 C CA . SER A 1 191 ? 22.458 -12.075 -13.472 1.00 57.97 191 SER A CA 1
ATOM 1520 C C . SER A 1 191 ? 21.647 -11.867 -14.761 1.00 57.97 191 SER A C 1
ATOM 1522 O O . SER A 1 191 ? 21.565 -10.756 -15.279 1.00 57.97 191 SER A O 1
ATOM 1524 N N . LYS A 1 192 ? 21.010 -12.924 -15.274 1.00 58.28 192 LYS A N 1
ATOM 1525 C CA . LYS A 1 192 ? 20.061 -12.897 -16.385 1.00 58.28 192 LYS A CA 1
ATOM 1526 C C . LYS A 1 192 ? 18.620 -12.938 -15.872 1.00 58.28 192 LYS A C 1
ATOM 1528 O O . LYS A 1 192 ? 17.869 -13.828 -16.269 1.00 58.28 192 LYS A O 1
ATOM 1533 N N . VAL A 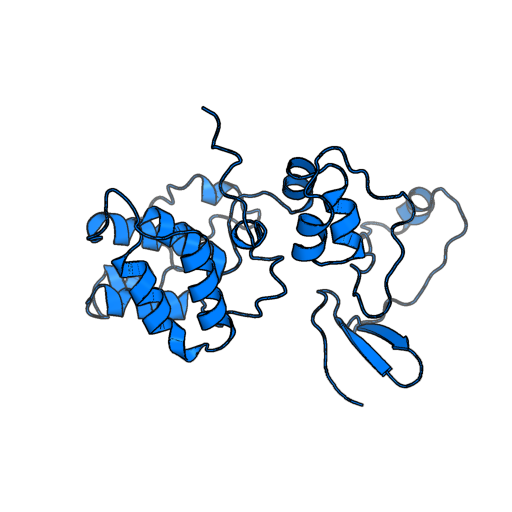1 193 ? 18.211 -11.992 -15.025 1.00 61.94 193 VAL A N 1
ATOM 1534 C CA . VAL A 1 193 ? 16.776 -11.793 -14.765 1.00 61.94 193 VAL A CA 1
ATOM 1535 C C . VAL A 1 193 ? 16.139 -11.347 -16.075 1.00 61.94 193 VAL A C 1
ATOM 1537 O O . VAL A 1 193 ? 16.293 -10.209 -16.516 1.00 61.94 193 VAL A O 1
ATOM 1540 N N . ARG A 1 194 ? 15.508 -12.295 -16.766 1.00 68.19 194 ARG A N 1
ATOM 1541 C CA . ARG A 1 194 ? 14.878 -12.053 -18.059 1.00 68.19 194 ARG A CA 1
ATOM 1542 C C . ARG A 1 194 ? 13.496 -11.474 -17.821 1.00 68.19 194 ARG A C 1
ATOM 1544 O O . ARG A 1 194 ? 12.772 -11.923 -16.939 1.00 68.19 194 ARG A O 1
ATOM 1551 N N . LEU A 1 195 ? 13.140 -10.483 -18.631 1.00 78.50 195 LEU A N 1
ATOM 1552 C CA . LEU A 1 195 ? 11.761 -10.031 -18.719 1.00 78.50 195 LEU A CA 1
ATOM 1553 C C . LEU A 1 195 ? 10.896 -11.217 -19.144 1.00 78.50 195 LEU A C 1
ATOM 1555 O O . LEU A 1 195 ? 11.194 -11.892 -20.132 1.00 78.50 195 LEU A O 1
ATOM 1559 N N . GLU A 1 196 ? 9.842 -11.472 -18.381 1.00 82.56 196 GLU A N 1
ATOM 1560 C CA . GLU A 1 196 ? 8.905 -12.547 -18.664 1.00 82.56 196 GLU A CA 1
ATOM 1561 C C . GLU A 1 196 ? 7.697 -12.006 -19.416 1.00 82.56 196 GLU A C 1
ATOM 1563 O O . GLU A 1 196 ? 7.161 -10.932 -19.131 1.00 82.56 196 GLU A O 1
ATOM 1568 N N . LEU A 1 197 ? 7.243 -12.772 -20.404 1.00 87.25 197 LEU A N 1
ATOM 1569 C CA . LEU A 1 197 ? 6.038 -12.417 -21.132 1.00 87.25 197 LEU A CA 1
ATOM 1570 C C . LEU A 1 197 ? 4.838 -12.444 -20.176 1.00 87.25 197 LEU A C 1
ATOM 1572 O O . LEU A 1 197 ? 4.744 -13.302 -19.300 1.00 87.25 197 LEU A O 1
ATOM 1576 N N . PHE A 1 198 ? 3.938 -11.477 -20.347 1.00 86.56 198 PHE A N 1
ATOM 1577 C CA . PHE A 1 198 ? 2.780 -11.231 -19.487 1.00 86.56 198 PHE A CA 1
ATOM 1578 C C . PHE A 1 198 ? 3.050 -10.933 -18.006 1.00 86.56 198 PHE A C 1
ATOM 1580 O O . PHE A 1 198 ? 2.116 -10.975 -17.204 1.00 86.56 198 PHE A O 1
ATOM 1587 N N . HIS A 1 199 ? 4.287 -10.586 -17.658 1.00 83.44 199 HIS A N 1
ATOM 1588 C CA . HIS A 1 199 ? 4.646 -10.080 -16.340 1.00 83.44 199 HIS A CA 1
ATOM 1589 C C . HIS A 1 199 ? 5.076 -8.618 -16.478 1.00 83.44 199 HIS A C 1
ATOM 1591 O O . HIS A 1 199 ? 6.059 -8.349 -17.174 1.00 83.44 199 HIS A O 1
ATOM 1597 N N . PRO A 1 200 ? 4.345 -7.669 -15.868 1.00 83.81 200 PRO A N 1
ATOM 1598 C CA . PRO A 1 200 ? 4.692 -6.266 -15.986 1.00 83.81 200 PRO A CA 1
ATOM 1599 C C . PRO A 1 200 ? 5.989 -5.966 -15.241 1.00 83.81 200 PRO A C 1
ATOM 1601 O O . PRO A 1 200 ? 6.296 -6.585 -14.221 1.00 83.81 200 PRO A O 1
ATOM 1604 N N . PHE A 1 201 ? 6.718 -4.970 -15.728 1.00 82.56 201 PHE A N 1
ATOM 1605 C CA . PHE A 1 201 ? 7.935 -4.473 -15.090 1.00 82.56 201 PHE A CA 1
ATOM 1606 C C . PHE A 1 201 ? 7.863 -2.962 -14.910 1.00 82.56 201 PHE A C 1
ATOM 1608 O O . PHE A 1 201 ? 7.285 -2.256 -15.743 1.00 82.56 201 PHE A O 1
ATOM 1615 N N . ARG A 1 202 ? 8.516 -2.455 -13.856 1.00 81.12 202 ARG A N 1
ATOM 1616 C CA . ARG A 1 202 ? 8.513 -1.021 -13.546 1.00 81.12 202 ARG A CA 1
ATOM 1617 C C . ARG A 1 202 ? 9.101 -0.212 -14.711 1.00 81.12 202 ARG A C 1
ATOM 1619 O O . ARG A 1 202 ? 10.276 -0.399 -15.040 1.00 81.12 202 ARG A O 1
ATOM 1626 N N . PRO A 1 203 ? 8.338 0.719 -15.315 1.00 85.56 203 PRO A N 1
ATOM 1627 C CA . PRO A 1 203 ? 8.866 1.569 -16.372 1.00 85.56 203 PRO A CA 1
ATOM 1628 C C . PRO A 1 203 ? 10.006 2.453 -15.861 1.00 85.56 203 PRO A C 1
ATOM 1630 O O . PRO A 1 203 ? 9.963 2.959 -14.738 1.00 85.56 203 PRO A O 1
ATOM 1633 N N . MET A 1 204 ? 10.995 2.702 -16.719 1.00 87.19 204 MET A N 1
ATOM 1634 C CA . MET A 1 204 ? 12.033 3.691 -16.440 1.00 87.19 204 MET A CA 1
ATOM 1635 C C . MET A 1 204 ? 11.399 5.079 -16.248 1.00 87.19 204 MET A C 1
ATOM 1637 O O . MET A 1 204 ? 10.540 5.496 -17.029 1.00 87.19 204 MET A O 1
ATOM 1641 N N . LEU A 1 205 ? 11.820 5.785 -15.198 1.00 87.19 205 LEU A N 1
ATOM 1642 C CA . LEU A 1 205 ? 11.378 7.145 -14.891 1.00 87.19 205 LEU A CA 1
ATOM 1643 C C . LEU A 1 205 ? 12.412 8.164 -15.371 1.00 87.19 205 LEU A C 1
ATOM 1645 O O . LEU A 1 205 ? 13.612 7.897 -15.369 1.00 87.19 205 LEU A O 1
ATOM 1649 N N . CYS A 1 206 ? 11.944 9.356 -15.735 1.00 87.56 206 CYS A N 1
ATOM 1650 C CA . CYS A 1 206 ? 12.817 10.464 -16.104 1.00 87.56 206 CYS A CA 1
ATOM 1651 C C . CYS A 1 206 ? 13.192 11.288 -14.869 1.00 87.56 206 CYS A C 1
ATOM 1653 O O . CYS A 1 206 ? 12.335 11.637 -14.054 1.00 87.56 206 CYS A O 1
ATOM 1655 N N . LYS A 1 207 ? 14.469 11.659 -14.769 1.00 86.94 207 LYS A N 1
ATOM 1656 C CA . LYS A 1 207 ? 14.939 12.676 -13.826 1.00 86.94 207 LYS A CA 1
ATOM 1657 C C . LYS A 1 207 ? 14.487 14.051 -14.322 1.00 86.94 207 LYS A C 1
ATOM 1659 O O . LYS A 1 207 ? 14.674 14.377 -15.493 1.00 86.94 207 LYS A O 1
ATOM 1664 N N . ARG A 1 208 ? 13.904 14.867 -13.440 1.00 87.62 208 ARG A N 1
ATOM 1665 C CA . ARG A 1 208 ? 13.620 16.274 -13.753 1.00 87.62 208 ARG A CA 1
ATOM 1666 C C . ARG A 1 208 ? 14.939 17.038 -13.831 1.00 87.62 208 ARG A C 1
ATOM 1668 O O . ARG A 1 208 ? 15.769 16.920 -12.934 1.00 87.62 208 ARG A O 1
ATOM 1675 N N . LEU A 1 209 ? 15.112 17.817 -14.890 1.00 86.69 209 LEU A N 1
ATOM 1676 C CA . LEU A 1 209 ? 16.244 18.722 -15.039 1.00 86.69 209 LEU A CA 1
ATOM 1677 C C . LEU A 1 209 ? 15.819 20.131 -14.639 1.00 86.69 209 LEU A C 1
ATOM 1679 O O . LEU A 1 209 ? 14.750 20.593 -15.034 1.00 86.69 209 LEU A O 1
ATOM 1683 N N . GLU A 1 210 ? 16.653 20.799 -13.850 1.00 85.50 210 GLU A N 1
ATOM 1684 C CA . GLU A 1 210 ? 16.443 22.200 -13.468 1.00 85.50 210 GLU A CA 1
ATOM 1685 C C . GLU A 1 210 ? 16.946 23.156 -14.552 1.00 85.50 210 GLU A C 1
ATOM 1687 O O . GLU A 1 210 ? 16.388 24.231 -14.747 1.00 85.50 210 GLU A O 1
ATOM 1692 N N . ASN A 1 211 ? 17.985 22.752 -15.290 1.00 87.38 211 ASN A N 1
ATOM 1693 C CA . ASN A 1 211 ? 18.613 23.568 -16.317 1.00 87.38 211 ASN A CA 1
ATOM 1694 C C . ASN A 1 211 ? 19.017 22.709 -17.521 1.00 87.38 211 ASN A C 1
ATOM 1696 O O . ASN A 1 211 ? 19.672 21.681 -17.374 1.00 87.38 211 ASN A O 1
ATOM 1700 N N . VAL A 1 212 ? 18.678 23.155 -18.730 1.00 85.81 212 VAL A N 1
ATOM 1701 C CA . VAL A 1 212 ? 19.029 22.461 -19.982 1.00 85.81 212 VAL A CA 1
ATOM 1702 C C . VAL A 1 212 ? 20.548 22.402 -20.193 1.00 85.81 212 VAL A C 1
ATOM 1704 O O . VAL A 1 212 ? 21.058 21.446 -20.770 1.00 85.81 212 VAL A O 1
ATOM 1707 N N . LYS A 1 213 ? 21.306 23.370 -19.660 1.00 86.25 213 LYS A N 1
ATOM 1708 C CA . LYS A 1 213 ? 22.772 23.412 -19.793 1.00 86.25 213 LYS A CA 1
ATOM 1709 C C . LYS A 1 213 ? 23.470 22.211 -19.150 1.00 86.25 213 LYS A C 1
ATOM 1711 O O . LYS A 1 213 ? 24.573 21.865 -19.562 1.00 86.25 213 LYS A O 1
ATOM 1716 N N . THR A 1 214 ? 22.847 21.553 -18.169 1.00 88.88 214 THR A N 1
ATOM 1717 C CA . THR A 1 214 ? 23.450 20.388 -17.505 1.00 88.88 214 THR A CA 1
ATOM 1718 C C . THR A 1 214 ? 23.264 19.089 -18.283 1.00 88.88 214 THR A C 1
ATOM 1720 O O . THR A 1 214 ? 23.896 18.102 -17.926 1.00 88.88 214 THR A O 1
ATOM 1723 N N . VAL A 1 215 ? 22.447 19.073 -19.346 1.00 89.81 215 VAL A N 1
ATOM 1724 C CA . VAL A 1 215 ? 22.144 17.858 -20.127 1.00 89.81 215 VAL A CA 1
ATOM 1725 C C . VAL A 1 215 ? 23.410 17.218 -20.685 1.00 89.81 215 VAL A C 1
ATOM 1727 O O . VAL A 1 215 ? 23.586 16.017 -20.537 1.00 89.81 215 VAL A O 1
ATOM 1730 N N . LEU A 1 216 ? 24.309 18.009 -21.284 1.00 89.56 216 LEU A N 1
ATOM 1731 C CA . LEU A 1 216 ? 25.534 17.480 -21.897 1.00 89.56 216 LEU A CA 1
ATOM 1732 C C . LEU A 1 216 ? 26.408 16.748 -20.876 1.00 89.56 216 LEU A C 1
ATOM 1734 O O . LEU A 1 216 ? 26.918 15.669 -21.160 1.00 89.56 216 LEU A O 1
ATOM 1738 N N . ARG A 1 217 ? 26.523 17.314 -19.672 1.00 89.88 217 ARG A N 1
ATOM 1739 C CA . ARG A 1 217 ? 27.253 16.700 -18.564 1.00 89.88 217 ARG A CA 1
ATOM 1740 C C . ARG A 1 217 ? 26.532 15.457 -18.043 1.00 89.88 217 ARG A C 1
ATOM 1742 O O . ARG A 1 217 ? 27.171 14.434 -17.857 1.00 89.88 217 ARG A O 1
ATOM 1749 N N . ASP A 1 218 ? 25.218 15.531 -17.822 1.00 88.50 218 ASP A N 1
ATOM 1750 C CA . ASP A 1 218 ? 24.414 14.403 -17.326 1.00 88.50 218 ASP A CA 1
ATOM 1751 C C . ASP A 1 218 ? 24.387 13.224 -18.334 1.00 88.50 218 ASP A C 1
ATOM 1753 O O . ASP A 1 218 ? 24.204 12.080 -17.927 1.00 88.50 218 ASP A O 1
ATOM 1757 N N . MET A 1 219 ? 24.621 13.491 -19.625 1.00 90.44 219 MET A N 1
ATOM 1758 C CA . MET A 1 219 ? 24.784 12.497 -20.699 1.00 90.44 219 MET A CA 1
ATOM 1759 C C . MET A 1 219 ? 26.250 12.099 -20.957 1.00 90.44 219 MET A C 1
ATOM 1761 O O . MET A 1 219 ? 26.537 11.417 -21.942 1.00 90.44 219 MET A O 1
ATOM 1765 N N . ASN A 1 220 ? 27.195 12.526 -20.109 1.00 92.38 220 ASN A N 1
ATOM 1766 C CA . ASN A 1 220 ? 28.633 12.267 -20.255 1.00 92.38 220 ASN A CA 1
ATOM 1767 C C . ASN A 1 220 ? 29.199 12.649 -21.637 1.00 92.38 220 ASN A C 1
ATOM 1769 O O . ASN A 1 220 ? 30.093 11.984 -22.152 1.00 92.38 220 ASN A O 1
ATOM 1773 N N . HIS A 1 221 ? 28.674 13.711 -22.253 1.00 91.50 221 HIS A N 1
ATOM 1774 C CA . HIS A 1 221 ? 29.072 14.181 -23.584 1.00 91.50 221 HIS A CA 1
ATOM 1775 C C . HIS A 1 221 ? 28.935 13.136 -24.710 1.00 91.50 221 HIS A C 1
ATOM 1777 O O . HIS A 1 221 ? 29.486 13.325 -25.795 1.00 91.50 221 HIS A O 1
ATOM 1783 N N . HIS A 1 222 ? 28.177 12.060 -24.490 1.00 94.94 222 HIS A N 1
ATOM 1784 C CA . HIS A 1 222 ? 27.855 11.088 -25.529 1.00 94.94 222 HIS A CA 1
ATOM 1785 C C . HIS A 1 222 ? 26.642 11.538 -26.356 1.00 94.94 222 HIS A C 1
ATOM 1787 O O . HIS A 1 222 ? 25.809 12.301 -25.859 1.00 94.94 222 HIS A O 1
ATOM 1793 N N . PRO A 1 223 ? 26.502 11.067 -27.609 1.00 94.81 223 PRO A N 1
ATOM 1794 C CA . PRO A 1 223 ? 25.294 11.289 -28.396 1.00 94.81 223 PRO A CA 1
ATOM 1795 C C . PRO A 1 223 ? 24.044 10.775 -27.667 1.00 94.81 223 PRO A C 1
ATOM 1797 O O . PRO A 1 223 ? 24.054 9.685 -27.096 1.00 94.81 223 PRO A O 1
ATOM 1800 N N . PHE A 1 224 ? 22.957 11.544 -27.715 1.00 94.31 224 PHE A N 1
ATOM 1801 C CA . PHE A 1 224 ? 21.673 11.186 -27.112 1.00 94.31 224 PHE A CA 1
ATOM 1802 C C . PHE A 1 224 ? 20.506 11.594 -28.012 1.00 94.31 224 PHE A C 1
ATOM 1804 O O . PHE A 1 224 ? 20.637 12.452 -28.884 1.00 94.31 224 PHE A O 1
ATOM 1811 N N . TRP A 1 225 ? 19.349 10.979 -27.775 1.00 94.00 225 TRP A N 1
ATOM 1812 C CA . TRP A 1 225 ? 18.118 11.243 -28.514 1.00 94.00 225 TRP A CA 1
ATOM 1813 C C . TRP A 1 225 ? 17.269 12.303 -27.814 1.00 94.00 225 TRP A C 1
ATOM 1815 O O . TRP A 1 225 ? 17.210 12.361 -26.584 1.00 94.00 225 TRP A O 1
ATOM 1825 N N . ILE A 1 226 ? 16.583 13.125 -28.607 1.00 93.25 226 ILE A N 1
ATOM 1826 C CA . ILE A 1 226 ? 15.590 14.085 -28.123 1.00 93.25 226 ILE A CA 1
ATOM 1827 C C . ILE A 1 226 ? 14.236 13.656 -28.673 1.00 93.25 226 ILE A C 1
ATOM 1829 O O . ILE A 1 226 ? 14.000 13.696 -29.878 1.00 93.25 226 ILE A O 1
ATOM 1833 N N . GLU A 1 227 ? 13.342 13.262 -27.775 1.00 94.75 227 GLU A N 1
ATOM 1834 C CA . GLU A 1 227 ? 11.988 12.835 -28.111 1.00 94.75 227 GLU A CA 1
ATOM 1835 C C . GLU A 1 227 ? 10.956 13.779 -27.493 1.00 94.75 227 GLU A C 1
ATOM 1837 O O . GLU A 1 227 ? 11.148 14.341 -26.409 1.00 94.75 227 GLU A O 1
ATOM 1842 N N . ARG A 1 228 ? 9.819 13.945 -28.174 1.00 95.50 228 ARG A N 1
ATOM 1843 C CA . ARG A 1 228 ? 8.698 14.721 -27.643 1.00 95.50 228 ARG A CA 1
ATOM 1844 C C . ARG A 1 228 ? 8.082 13.973 -26.463 1.00 95.50 228 ARG A C 1
ATOM 1846 O O . ARG A 1 228 ? 7.547 12.879 -26.630 1.00 95.50 228 ARG A O 1
ATOM 1853 N N . LYS A 1 229 ? 8.065 14.599 -25.284 1.00 93.25 229 LYS A N 1
ATOM 1854 C CA . LYS A 1 229 ? 7.299 14.086 -24.146 1.00 93.25 229 LYS A CA 1
ATOM 1855 C C . LYS A 1 229 ? 5.804 14.240 -24.432 1.00 93.25 229 LYS A C 1
ATOM 1857 O O . LYS A 1 229 ? 5.272 15.344 -24.371 1.00 93.25 229 LYS A O 1
ATOM 1862 N N . LEU A 1 230 ? 5.138 13.126 -24.716 1.00 93.19 230 LEU A N 1
ATOM 1863 C CA . LEU A 1 230 ? 3.684 13.081 -24.839 1.00 93.19 230 LEU A CA 1
ATOM 1864 C C . LEU A 1 230 ? 3.033 13.241 -23.458 1.00 93.19 230 LEU A C 1
ATOM 1866 O O . LEU A 1 230 ? 3.558 12.745 -22.451 1.00 93.19 230 LEU A O 1
ATOM 1870 N N . ASP A 1 231 ? 1.909 13.953 -23.413 1.00 92.81 231 ASP A N 1
ATOM 1871 C CA . ASP A 1 231 ? 1.104 14.119 -22.205 1.00 92.81 231 ASP A CA 1
ATOM 1872 C C . ASP A 1 231 ? -0.141 13.241 -22.296 1.00 92.81 231 ASP A C 1
ATOM 1874 O O . ASP A 1 231 ? -1.131 13.577 -22.935 1.00 92.81 231 ASP A O 1
ATOM 1878 N N . GLY A 1 232 ? -0.027 12.047 -21.733 1.00 91.31 232 GLY A N 1
ATOM 1879 C CA . GLY A 1 232 ? -1.060 11.027 -21.760 1.00 91.31 232 GLY A CA 1
ATOM 1880 C C . GLY A 1 232 ? -0.747 9.935 -20.750 1.00 91.31 232 GLY A C 1
ATOM 1881 O O . GLY A 1 232 ? 0.151 10.071 -19.909 1.00 91.31 232 GLY A O 1
ATOM 1882 N N . GLU A 1 233 ? -1.469 8.826 -20.844 1.00 87.25 233 GLU A N 1
ATOM 1883 C CA . GLU A 1 233 ? -1.271 7.695 -19.947 1.00 87.25 233 GLU A CA 1
ATOM 1884 C C . GL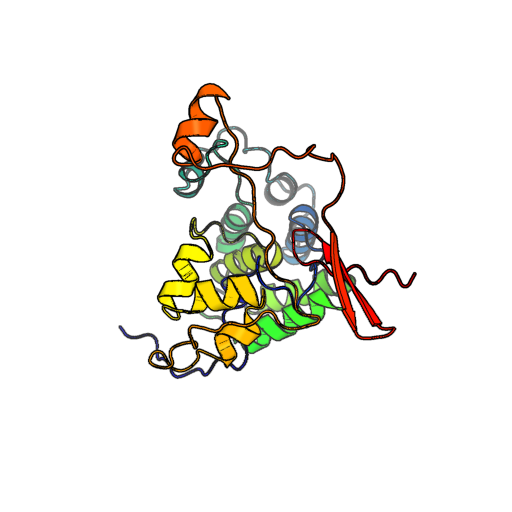U A 1 233 ? -0.164 6.761 -20.444 1.00 87.25 233 GLU A C 1
ATOM 1886 O O . GLU A 1 233 ? 0.034 6.536 -21.638 1.00 87.25 233 GLU A O 1
ATOM 1891 N N . ARG A 1 234 ? 0.604 6.208 -19.502 1.00 88.31 234 ARG A N 1
ATOM 1892 C CA . ARG A 1 234 ? 1.644 5.225 -19.814 1.00 88.31 234 ARG A CA 1
ATOM 1893 C C . ARG A 1 234 ? 1.001 3.844 -19.891 1.00 88.31 234 ARG A C 1
ATOM 1895 O O . ARG A 1 234 ? 0.482 3.381 -18.879 1.00 88.31 234 ARG A O 1
ATOM 1902 N N . ALA A 1 235 ? 1.139 3.176 -21.033 1.00 91.00 235 ALA A N 1
ATOM 1903 C CA . ALA A 1 235 ? 0.732 1.788 -21.223 1.00 91.00 235 ALA A CA 1
ATOM 1904 C C . ALA A 1 235 ? 1.938 0.901 -21.578 1.00 91.00 235 ALA A C 1
ATOM 1906 O O . ALA A 1 235 ? 2.796 1.287 -22.375 1.00 91.00 235 ALA A O 1
ATOM 1907 N N . GLN A 1 236 ? 1.999 -0.288 -20.982 1.00 90.75 236 GLN A N 1
ATOM 1908 C CA . GLN A 1 236 ? 2.934 -1.363 -21.309 1.00 90.75 236 GLN A CA 1
ATOM 1909 C C . GLN A 1 236 ? 2.146 -2.510 -21.944 1.00 90.75 236 GLN A C 1
ATOM 1911 O O . GLN A 1 236 ? 1.271 -3.083 -21.301 1.00 90.75 236 GLN A O 1
ATOM 1916 N N . LEU A 1 237 ? 2.447 -2.827 -23.206 1.00 92.44 237 LEU A N 1
ATOM 1917 C CA . LEU A 1 237 ? 1.801 -3.897 -23.966 1.00 92.44 237 LEU A CA 1
ATOM 1918 C C . LEU A 1 237 ? 2.696 -5.140 -24.002 1.00 92.44 237 LEU A C 1
ATOM 1920 O O . LEU A 1 237 ? 3.850 -5.063 -24.420 1.00 92.44 237 LEU A O 1
ATOM 1924 N N . HIS A 1 238 ? 2.135 -6.295 -23.644 1.00 91.56 238 HIS A N 1
ATOM 1925 C CA . HIS A 1 238 ? 2.725 -7.601 -23.938 1.00 91.56 238 HIS A CA 1
ATOM 1926 C C . HIS A 1 238 ? 1.830 -8.329 -24.943 1.00 91.56 238 HIS A C 1
ATOM 1928 O O . HIS A 1 238 ? 0.612 -8.387 -24.766 1.00 91.56 238 HIS A O 1
ATOM 1934 N N . LYS A 1 239 ? 2.444 -8.904 -25.981 1.00 93.00 239 LYS A N 1
ATOM 1935 C CA . LYS A 1 239 ? 1.755 -9.618 -27.061 1.00 93.00 239 LYS A CA 1
ATOM 1936 C C . LYS A 1 239 ? 2.329 -11.026 -27.228 1.00 93.00 239 LYS A C 1
ATOM 1938 O O . LYS A 1 239 ? 3.542 -11.172 -27.383 1.00 93.00 239 LYS A O 1
ATOM 1943 N N . LYS A 1 240 ? 1.465 -12.045 -27.271 1.00 93.44 240 LYS A N 1
ATOM 1944 C CA . LYS A 1 240 ? 1.810 -13.426 -27.659 1.00 93.44 240 LYS A CA 1
ATOM 1945 C C . LYS A 1 240 ? 0.786 -13.946 -28.665 1.00 93.44 240 LYS A C 1
ATOM 1947 O O . LYS A 1 240 ? -0.325 -14.303 -28.288 1.00 93.44 240 LYS A O 1
ATOM 1952 N N . GLY A 1 241 ? 1.143 -13.995 -29.947 1.00 93.50 241 GLY A N 1
ATOM 1953 C CA . GLY A 1 241 ? 0.181 -14.359 -30.994 1.00 93.50 241 GLY A CA 1
ATOM 1954 C C . GLY A 1 241 ? -1.022 -13.407 -30.988 1.00 93.50 241 GLY A C 1
ATOM 1955 O O . GLY A 1 241 ? -0.842 -12.215 -31.235 1.00 93.50 241 GLY A O 1
ATOM 1956 N N . ASN A 1 242 ? -2.205 -13.934 -30.655 1.00 93.12 242 ASN A N 1
ATOM 1957 C CA . ASN A 1 242 ? -3.468 -13.187 -30.559 1.00 93.12 242 ASN A CA 1
ATOM 1958 C C . ASN A 1 242 ? -3.811 -12.720 -29.134 1.00 93.12 242 ASN A C 1
ATOM 1960 O O . ASN A 1 242 ? -4.859 -12.1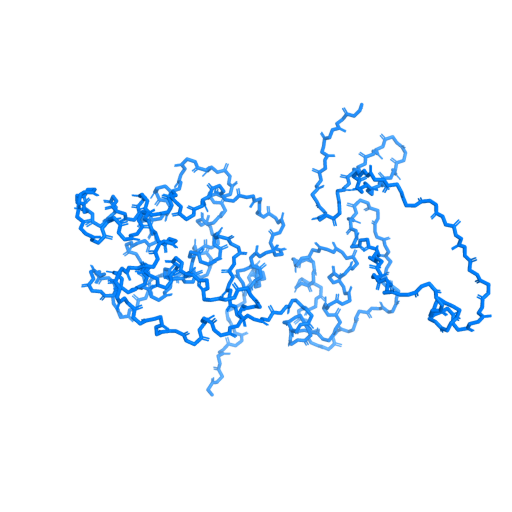18 -28.924 1.00 93.12 242 ASN A O 1
ATOM 1964 N N . GLU A 1 243 ? -2.962 -13.003 -28.148 1.00 92.12 243 GLU A N 1
ATOM 1965 C CA . GLU A 1 243 ? -3.167 -12.555 -26.775 1.00 92.12 243 GLU A CA 1
ATOM 1966 C C . GLU A 1 243 ? -2.439 -11.228 -26.534 1.00 92.12 243 GLU A C 1
ATOM 1968 O O . GLU A 1 243 ? -1.221 -11.129 -26.723 1.00 92.12 243 GLU A O 1
ATOM 1973 N N . TYR A 1 244 ? -3.194 -10.226 -26.085 1.00 91.94 244 TYR A N 1
ATOM 1974 C CA . TYR A 1 244 ? -2.713 -8.889 -25.751 1.00 91.94 244 TYR A CA 1
ATOM 1975 C C . TYR A 1 244 ? -3.048 -8.597 -24.295 1.00 91.94 244 TYR A C 1
ATOM 1977 O O . TYR A 1 244 ? -4.160 -8.863 -23.836 1.00 91.94 244 TYR A O 1
ATOM 1985 N N . ARG A 1 245 ? -2.084 -8.048 -23.560 1.00 89.94 245 ARG A N 1
ATOM 1986 C CA . ARG A 1 245 ? -2.293 -7.596 -22.185 1.00 89.94 245 ARG A CA 1
ATOM 1987 C C . ARG A 1 245 ? -1.635 -6.243 -21.976 1.00 89.94 245 ARG A C 1
ATOM 1989 O O . ARG A 1 245 ? -0.508 -6.027 -22.429 1.00 89.94 245 ARG A O 1
ATOM 1996 N N . TYR A 1 246 ? -2.344 -5.365 -21.276 1.00 89.94 246 TYR A N 1
ATOM 1997 C CA . TYR A 1 246 ? -1.942 -3.988 -21.029 1.00 89.94 246 TYR A CA 1
ATOM 1998 C C . TYR A 1 246 ? -1.783 -3.735 -19.531 1.00 89.94 246 TYR A C 1
ATOM 2000 O O . TYR A 1 246 ? -2.625 -4.142 -18.726 1.00 89.94 246 TYR A O 1
ATOM 2008 N N . TRP A 1 247 ? -0.727 -3.012 -19.169 1.00 88.00 247 TRP A N 1
ATOM 2009 C CA . TRP A 1 247 ? -0.495 -2.530 -17.809 1.00 88.00 247 TRP A CA 1
ATOM 2010 C C . TRP A 1 247 ? -0.247 -1.029 -17.787 1.00 88.00 247 TRP A C 1
ATOM 2012 O O . TRP A 1 247 ? 0.392 -0.476 -18.684 1.00 88.00 247 TRP A O 1
ATOM 2022 N N . SER A 1 248 ? -0.736 -0.372 -16.736 1.00 86.12 248 SER A N 1
ATOM 2023 C CA . SER A 1 248 ? -0.434 1.035 -16.463 1.00 86.12 248 SER A CA 1
ATOM 2024 C C . SER A 1 248 ? 0.974 1.219 -15.875 1.00 86.12 248 SER A C 1
ATOM 2026 O O . SER A 1 248 ? 1.681 0.257 -15.580 1.00 86.12 248 SER A O 1
ATOM 2028 N N . ARG A 1 249 ? 1.363 2.475 -15.602 1.00 81.31 249 ARG A N 1
ATOM 2029 C CA . ARG A 1 249 ? 2.605 2.820 -14.877 1.00 81.31 249 ARG A CA 1
ATOM 2030 C C . ARG A 1 249 ? 2.779 2.078 -13.543 1.00 81.31 249 ARG A C 1
ATOM 2032 O O . ARG A 1 249 ? 3.914 1.838 -13.145 1.00 81.31 249 ARG A O 1
ATOM 2039 N N . TYR A 1 250 ? 1.683 1.794 -12.841 1.00 74.50 250 TYR A N 1
ATOM 2040 C CA . TYR A 1 250 ? 1.696 1.169 -11.512 1.00 74.50 250 TYR A CA 1
ATOM 2041 C C . TYR A 1 250 ? 1.330 -0.318 -11.566 1.00 74.50 250 TYR A C 1
ATOM 2043 O O . TYR A 1 250 ? 0.908 -0.889 -10.562 1.00 74.50 250 TYR A O 1
ATOM 2051 N N . ASP A 1 251 ? 1.493 -0.939 -12.736 1.00 67.94 251 ASP A N 1
ATOM 2052 C CA . ASP A 1 251 ? 1.247 -2.359 -12.983 1.00 67.94 251 ASP A CA 1
ATOM 2053 C C . ASP A 1 251 ? -0.203 -2.794 -12.709 1.00 67.94 251 ASP A C 1
ATOM 2055 O O . ASP A 1 251 ? -0.467 -3.961 -12.418 1.00 67.94 251 ASP A O 1
ATOM 2059 N N . THR A 1 252 ? -1.168 -1.875 -12.815 1.00 67.19 252 THR A N 1
ATOM 2060 C CA . THR A 1 252 ? -2.589 -2.241 -12.819 1.00 67.19 252 THR A CA 1
ATOM 2061 C C . THR A 1 252 ? -2.939 -2.800 -14.192 1.00 67.19 252 THR A C 1
ATOM 2063 O O . THR A 1 252 ? -2.749 -2.113 -15.198 1.00 67.19 252 THR A O 1
ATOM 2066 N N . SER A 1 253 ? -3.428 -4.040 -14.240 1.00 67.88 253 SER A N 1
ATOM 2067 C CA . SER A 1 253 ? -3.858 -4.667 -15.489 1.00 67.88 253 SER A CA 1
ATOM 2068 C C . SER A 1 253 ? -5.155 -4.029 -15.979 1.00 67.88 253 SER A C 1
ATOM 2070 O O . SER A 1 253 ? -6.173 -4.100 -15.283 1.00 67.88 253 SER A O 1
ATOM 2072 N N . SER A 1 254 ? -5.137 -3.471 -17.183 1.00 57.88 254 SER A N 1
ATOM 2073 C CA . SER A 1 254 ? -6.360 -3.087 -17.883 1.00 57.88 254 SER A CA 1
ATOM 2074 C C . SER A 1 254 ? -6.791 -4.285 -18.718 1.00 57.88 254 SER A C 1
ATOM 2076 O O . SER A 1 254 ? -6.154 -4.628 -19.711 1.00 57.88 254 SER A O 1
ATOM 2078 N N . SER A 1 255 ? -7.848 -4.968 -18.278 1.00 50.06 255 SER A N 1
ATOM 2079 C CA . SER A 1 255 ? -8.499 -6.027 -19.059 1.00 50.06 255 SER A CA 1
ATOM 2080 C C . SER A 1 255 ? -9.555 -5.427 -19.985 1.00 50.06 255 SER A C 1
ATOM 2082 O O . SER A 1 255 ? -10.693 -5.878 -20.029 1.00 50.06 255 SER A O 1
ATOM 2084 N N . GLU A 1 256 ? -9.191 -4.383 -20.724 1.00 43.41 256 GLU A N 1
ATOM 2085 C CA . GLU A 1 256 ? -10.006 -3.978 -21.861 1.00 43.41 256 GLU A CA 1
ATOM 2086 C C . GLU A 1 256 ? -9.673 -4.939 -22.997 1.00 43.41 256 GLU A C 1
ATOM 2088 O O . GLU A 1 256 ? -8.609 -4.878 -23.615 1.00 43.41 256 GLU A O 1
ATOM 2093 N N . LYS A 1 257 ? -10.567 -5.915 -23.187 1.00 36.53 257 LYS A N 1
ATOM 2094 C CA . LYS A 1 257 ? -10.665 -6.650 -24.444 1.00 36.53 257 LYS A CA 1
ATOM 2095 C C . LYS A 1 257 ? -10.986 -5.605 -25.516 1.00 36.53 257 LYS A C 1
ATOM 2097 O O . LYS A 1 257 ? -12.102 -5.093 -25.523 1.00 36.53 257 LYS A O 1
ATOM 2102 N N . LEU A 1 258 ? -9.995 -5.258 -26.334 1.00 33.91 258 LEU A N 1
ATOM 2103 C CA . LEU A 1 258 ? -10.241 -4.676 -27.653 1.00 33.91 258 LEU A CA 1
ATOM 2104 C C . LEU A 1 258 ? -10.932 -5.716 -28.537 1.00 33.91 258 LEU A C 1
ATOM 2106 O O . LEU A 1 258 ? -10.549 -6.907 -28.433 1.00 33.91 258 LEU A O 1
#

InterPro domains:
  IPR012308 DNA ligase, ATP-dependent, N-terminal [PF04675] (16-162)
  IPR012310 DNA ligase, ATP-dependent, central [PF01068] (203-251)
  IPR016059 DNA ligase, ATP-dependent, conserved site [PS00697] (227-235)
  IPR029710 DNA ligase 4 [PTHR45997] (16-251)
  IPR036599 DNA ligase, ATP-dependent, N-terminal domain superfamily [G3DSA:1.10.3260.10] (12-193)

Foldseek 3Di:
DDPDPPPPCPFDVCLVQLVLPPVQDALPDDQQNVLVLVCVLLVHDCPDPLSVCSNPVQDPDVPDDLPDPLQPLDPVGRGGDSLVSQLVVCQVRAPDADDFPDDPVNLVVLSVVSSVDSVCVSVSVSVCRNGDHSVVSSSSVCSNNSHRSPSDDCVRPQVVQEVCLVVLCQQQSHNRCSCVQPVDNPDDDPPCPDRDAPGDGADDDDDDDPDPVCVCVVVVVDDDDDDDDDDDWDWDWGDDPPDIWIAGNSRDTDPPDD